Protein AF-A0A1I0HQU4-F1 (afdb_monomer_lite)

Sequence (186 aa):
MFLGNYKLIEGKMNERISFKELLIYLRNCKEKSAYLKFIDDITPLDFDPPLVMDYINSISNGNIPQGLVDEVETIYDENNYSFERVQLVDLIGCSNVEFDYPYIDECYQILNNVIKTKDIDDDTIKSIDDNLCYINDDEIVEIMEKIKESYKLYKKENSSLDELLNLIKNYYDEYHKIISDIFDEI

Structure (mmCIF, N/CA/C/O backbone):
data_AF-A0A1I0HQU4-F1
#
_entry.id   AF-A0A1I0HQU4-F1
#
loop_
_atom_site.group_PDB
_atom_site.id
_atom_site.type_symbol
_atom_site.label_atom_id
_atom_site.label_alt_id
_atom_site.label_comp_id
_atom_site.label_asym_id
_atom_site.label_entity_id
_atom_site.label_seq_id
_atom_site.pdbx_PDB_ins_code
_atom_site.Cartn_x
_atom_site.Cartn_y
_atom_site.Cartn_z
_atom_site.occupancy
_atom_site.B_iso_or_equiv
_atom_site.auth_seq_id
_atom_site.auth_comp_id
_atom_site.auth_asym_id
_atom_site.auth_atom_id
_atom_site.pdbx_PDB_model_num
ATOM 1 N N . MET A 1 1 ? 37.443 29.388 -18.976 1.00 47.84 1 MET A N 1
ATOM 2 C CA . MET A 1 1 ? 36.517 28.403 -19.585 1.00 47.84 1 MET A CA 1
ATOM 3 C C . MET A 1 1 ? 36.540 27.015 -18.915 1.00 47.84 1 MET A C 1
ATOM 5 O O . MET A 1 1 ? 35.671 26.220 -19.221 1.00 47.84 1 MET A O 1
ATOM 9 N N . PHE A 1 2 ? 37.450 26.712 -17.972 1.00 46.75 2 PHE A N 1
ATOM 10 C CA . PHE A 1 2 ? 37.557 25.373 -17.355 1.00 46.75 2 PHE A CA 1
ATOM 11 C C . PHE A 1 2 ? 36.600 25.107 -16.171 1.00 46.75 2 PHE A C 1
ATOM 13 O O . PHE A 1 2 ? 36.076 24.007 -16.057 1.00 46.75 2 PHE A O 1
ATOM 20 N N . LEU A 1 3 ? 36.302 26.103 -15.327 1.00 43.56 3 LEU A N 1
ATOM 21 C CA . LEU A 1 3 ? 35.457 25.927 -14.126 1.00 43.56 3 LEU A CA 1
ATOM 22 C C . LEU A 1 3 ? 33.985 25.581 -14.429 1.00 43.56 3 LEU A C 1
ATOM 24 O O . LEU A 1 3 ? 33.345 24.894 -13.639 1.00 43.56 3 LEU A O 1
ATOM 28 N N . GLY A 1 4 ? 33.457 26.024 -15.576 1.00 47.38 4 GLY A N 1
ATOM 29 C CA . GLY A 1 4 ? 32.092 25.693 -16.005 1.00 47.38 4 GLY A CA 1
ATOM 30 C C . GLY A 1 4 ? 31.927 24.211 -16.348 1.00 47.38 4 GLY A C 1
ATOM 31 O O . GLY A 1 4 ? 30.934 23.604 -15.967 1.00 47.38 4 GLY A O 1
ATOM 32 N N . ASN A 1 5 ? 32.938 23.603 -16.978 1.00 50.19 5 ASN A N 1
ATOM 33 C CA . ASN A 1 5 ? 32.914 22.179 -17.317 1.00 50.19 5 ASN A CA 1
ATOM 34 C C . ASN A 1 5 ? 33.023 21.291 -16.071 1.00 50.19 5 ASN A C 1
ATOM 36 O O . ASN A 1 5 ? 32.361 20.264 -16.021 1.00 50.19 5 ASN A O 1
ATOM 40 N N . TYR A 1 6 ? 33.783 21.697 -15.046 1.00 56.16 6 TYR A N 1
ATOM 41 C CA . TYR A 1 6 ? 33.863 20.950 -13.783 1.00 56.16 6 TYR A CA 1
ATOM 42 C C . TYR A 1 6 ? 32.520 20.895 -13.050 1.00 56.16 6 TYR A C 1
ATOM 44 O O . TYR A 1 6 ? 32.091 19.806 -12.695 1.00 56.16 6 TYR A O 1
ATOM 52 N N . LYS A 1 7 ? 31.814 22.026 -12.906 1.00 60.22 7 LYS A N 1
ATOM 53 C CA . LYS A 1 7 ? 30.477 22.046 -12.284 1.00 60.22 7 LYS A CA 1
ATOM 54 C C . LYS A 1 7 ? 29.433 21.247 -13.069 1.00 60.22 7 LYS A C 1
ATOM 56 O O . LYS A 1 7 ? 28.560 20.638 -12.468 1.00 60.22 7 LYS A O 1
ATOM 61 N N . LEU A 1 8 ? 29.518 21.238 -14.401 1.00 60.97 8 LEU A N 1
ATOM 62 C CA . LEU A 1 8 ? 28.628 20.438 -15.252 1.00 60.97 8 LEU A CA 1
ATOM 63 C C . LEU A 1 8 ? 28.919 18.935 -15.139 1.00 60.97 8 LEU A C 1
ATOM 65 O O . LEU A 1 8 ? 27.989 18.134 -15.099 1.00 60.97 8 LEU A O 1
ATOM 69 N N . ILE A 1 9 ? 30.197 18.549 -15.077 1.00 62.94 9 ILE A N 1
ATOM 70 C CA . ILE A 1 9 ? 30.617 17.157 -14.861 1.00 62.94 9 ILE A CA 1
ATOM 71 C C . ILE A 1 9 ? 30.212 16.692 -13.456 1.00 62.94 9 ILE A C 1
ATOM 73 O O . ILE A 1 9 ? 29.684 15.596 -13.313 1.00 62.94 9 ILE A O 1
ATOM 77 N N . GLU A 1 10 ? 30.404 17.536 -12.443 1.00 67.44 10 GLU A N 1
ATOM 78 C CA . GLU A 1 10 ? 29.990 17.291 -11.059 1.00 67.44 10 GLU A CA 1
ATOM 79 C C . GLU A 1 10 ? 28.463 17.164 -10.939 1.00 67.44 10 GLU A C 1
ATOM 81 O O . GLU A 1 10 ? 27.979 16.203 -10.352 1.00 67.44 10 GLU A O 1
ATOM 86 N N . GLY A 1 11 ? 27.696 18.051 -11.584 1.00 67.56 11 GLY A N 1
ATOM 87 C CA . GLY A 1 11 ? 26.231 17.980 -11.623 1.00 67.56 11 GLY A CA 1
ATOM 88 C C . GLY A 1 11 ? 25.710 16.686 -12.254 1.00 67.56 11 GLY A C 1
ATOM 89 O O . GLY A 1 11 ? 24.914 15.981 -11.642 1.00 67.56 11 GLY A O 1
ATOM 90 N N . LYS A 1 12 ? 26.237 16.303 -13.425 1.00 70.06 12 LYS A N 1
ATOM 91 C CA . LYS A 1 12 ? 25.876 15.031 -14.081 1.00 70.06 12 LYS A CA 1
ATOM 92 C C . LYS A 1 12 ? 26.309 13.801 -13.285 1.00 70.06 12 LYS A C 1
ATOM 94 O O . LYS A 1 12 ? 25.666 12.756 -13.353 1.00 70.06 12 LYS A O 1
ATOM 99 N N . MET A 1 13 ? 27.420 13.892 -12.555 1.00 73.81 13 MET A N 1
ATOM 100 C CA . MET A 1 13 ? 27.855 12.823 -11.659 1.00 73.81 13 MET A CA 1
ATOM 101 C C . MET A 1 13 ? 26.890 12.677 -10.477 1.00 73.81 13 MET A C 1
ATOM 103 O O . MET A 1 13 ? 26.540 11.550 -10.134 1.00 73.81 13 MET A O 1
ATOM 107 N N . ASN A 1 14 ? 26.406 13.791 -9.924 1.00 82.38 14 ASN A N 1
ATOM 108 C CA . ASN A 1 14 ? 25.428 13.792 -8.840 1.00 82.38 14 ASN A CA 1
ATOM 109 C C . ASN A 1 14 ? 24.089 13.194 -9.286 1.00 82.38 14 ASN A C 1
ATOM 111 O O . ASN A 1 14 ? 23.602 12.300 -8.611 1.00 82.38 14 ASN A O 1
ATOM 115 N N . GLU A 1 15 ? 23.552 13.578 -10.449 1.00 85.50 15 GLU A N 1
ATOM 116 C CA . GLU A 1 15 ? 22.300 13.011 -10.989 1.00 85.50 15 GLU A CA 1
ATOM 117 C C . GLU A 1 15 ? 22.369 11.479 -11.137 1.00 85.50 15 GLU A C 1
ATOM 119 O O . GLU A 1 15 ? 21.492 10.751 -10.663 1.00 85.50 15 GLU A O 1
ATOM 124 N N . ARG A 1 16 ? 23.463 10.969 -11.723 1.00 89.62 16 ARG A N 1
ATOM 125 C CA . ARG A 1 16 ? 23.706 9.525 -11.892 1.00 89.62 16 ARG A CA 1
ATOM 126 C C . ARG A 1 16 ? 23.770 8.775 -10.569 1.00 89.62 16 ARG A C 1
ATOM 128 O O . ARG A 1 16 ? 23.307 7.638 -10.493 1.00 89.62 16 ARG A O 1
ATOM 135 N N . ILE A 1 17 ? 24.425 9.365 -9.571 1.00 90.50 17 ILE A N 1
ATOM 136 C CA . ILE A 1 17 ? 24.561 8.772 -8.239 1.00 90.50 17 ILE A CA 1
ATOM 137 C C . ILE A 1 17 ? 23.207 8.807 -7.527 1.00 90.50 17 ILE A C 1
ATOM 139 O O . ILE A 1 17 ? 22.780 7.771 -7.031 1.00 90.50 17 ILE A O 1
ATOM 143 N N . SER A 1 18 ? 22.489 9.932 -7.562 1.00 92.06 18 SER A N 1
ATOM 144 C CA . SER A 1 18 ? 21.167 10.085 -6.944 1.00 92.06 18 SER A CA 1
ATOM 145 C C . SER A 1 18 ? 20.161 9.052 -7.448 1.00 92.06 18 SER A C 1
ATOM 147 O O . SER A 1 18 ? 19.484 8.428 -6.637 1.00 92.06 18 SER A O 1
ATOM 149 N N . PHE A 1 19 ? 20.100 8.803 -8.761 1.00 94.06 19 PHE A N 1
ATOM 150 C CA . PHE A 1 19 ? 19.232 7.755 -9.308 1.00 94.06 19 PHE A CA 1
ATOM 151 C C . PHE A 1 19 ? 19.588 6.362 -8.763 1.00 94.06 19 PHE A C 1
ATOM 153 O O . PHE A 1 19 ? 18.707 5.588 -8.398 1.00 94.06 19 PHE A O 1
ATOM 160 N N . LYS A 1 20 ? 20.882 6.037 -8.661 1.00 94.50 20 LYS A N 1
ATOM 161 C CA . LYS A 1 20 ? 21.335 4.735 -8.147 1.00 94.50 20 LYS A CA 1
ATOM 162 C C . LYS A 1 20 ? 21.074 4.574 -6.650 1.00 94.50 20 LYS A C 1
ATOM 164 O O . LYS A 1 20 ? 20.693 3.487 -6.232 1.00 94.50 20 LYS A O 1
ATOM 169 N N . GLU A 1 21 ? 21.230 5.635 -5.863 1.00 96.12 21 GLU A N 1
ATOM 170 C CA . GLU A 1 21 ? 20.845 5.644 -4.446 1.00 96.12 21 GLU A CA 1
ATOM 171 C C . GLU A 1 21 ? 19.332 5.450 -4.279 1.00 96.12 21 GLU A C 1
ATOM 173 O O . GLU A 1 21 ? 18.907 4.677 -3.424 1.00 96.12 21 GLU A O 1
ATOM 178 N N . LEU A 1 22 ? 18.511 6.053 -5.148 1.00 94.00 22 LEU A N 1
ATOM 179 C CA . LEU A 1 22 ? 17.066 5.815 -5.149 1.00 94.00 22 LEU A CA 1
ATOM 180 C C . LEU A 1 22 ? 16.727 4.346 -5.453 1.00 94.00 22 LEU A C 1
ATOM 182 O O . LEU A 1 22 ? 15.884 3.769 -4.773 1.00 94.00 22 LEU A O 1
ATOM 186 N N . LEU A 1 23 ? 17.411 3.704 -6.408 1.00 94.50 23 LEU A N 1
ATOM 187 C CA . LEU A 1 23 ? 17.244 2.263 -6.658 1.00 94.50 23 LEU A CA 1
ATOM 188 C C . LEU A 1 23 ? 17.616 1.417 -5.430 1.00 94.50 23 LEU A C 1
ATOM 190 O O . LEU A 1 23 ? 16.931 0.442 -5.118 1.00 94.50 23 LEU A O 1
ATOM 194 N N . ILE A 1 24 ? 18.690 1.783 -4.720 1.00 95.12 24 ILE A N 1
ATOM 195 C CA . ILE A 1 24 ? 19.098 1.116 -3.476 1.00 95.12 24 ILE A CA 1
ATOM 196 C C . ILE A 1 24 ? 18.025 1.292 -2.402 1.00 95.12 24 ILE A C 1
ATOM 198 O O . ILE A 1 24 ? 17.700 0.308 -1.736 1.00 95.12 24 ILE A O 1
ATOM 202 N N . TYR A 1 25 ? 17.472 2.498 -2.251 1.00 94.69 25 TYR A N 1
ATOM 203 C CA . TYR A 1 25 ? 16.369 2.771 -1.333 1.00 94.69 25 TYR A CA 1
ATOM 204 C C . TYR A 1 25 ? 15.157 1.903 -1.674 1.00 94.69 25 TYR A C 1
ATOM 206 O O . TYR A 1 25 ? 14.744 1.107 -0.840 1.00 94.69 25 TYR A O 1
ATOM 214 N N . LEU A 1 26 ? 14.661 1.948 -2.913 1.00 93.38 26 LEU A N 1
ATOM 215 C CA . LEU A 1 26 ? 13.498 1.160 -3.338 1.00 93.38 26 LEU A CA 1
ATOM 216 C C . LEU A 1 26 ? 13.698 -0.347 -3.120 1.00 93.38 26 LEU A C 1
ATOM 218 O O . LEU A 1 26 ? 12.759 -1.046 -2.765 1.00 93.38 26 LEU A O 1
ATOM 222 N N . ARG A 1 27 ? 14.922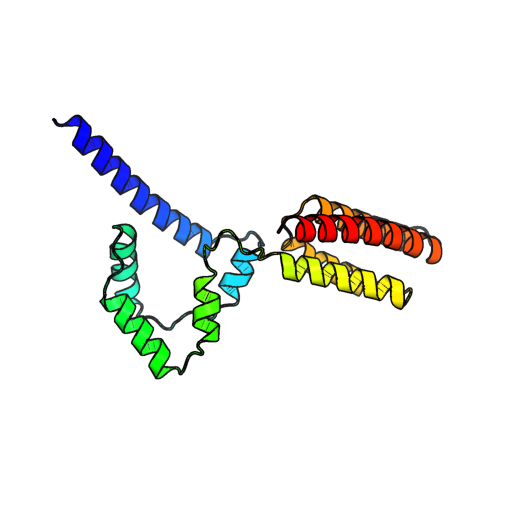 -0.863 -3.298 1.00 93.12 27 ARG A N 1
ATOM 223 C CA . ARG A 1 27 ? 15.195 -2.299 -3.148 1.00 93.12 27 ARG A CA 1
ATOM 224 C C . ARG A 1 27 ? 15.429 -2.751 -1.707 1.00 93.12 27 ARG A C 1
ATOM 226 O O . ARG A 1 27 ? 15.189 -3.917 -1.402 1.00 93.12 27 ARG A O 1
ATOM 233 N N . ASN A 1 28 ? 15.986 -1.888 -0.860 1.00 93.88 28 ASN A N 1
ATOM 234 C CA . ASN A 1 28 ? 16.501 -2.286 0.455 1.00 93.88 28 ASN A CA 1
ATOM 235 C C . ASN A 1 28 ? 15.833 -1.566 1.629 1.00 93.88 28 ASN A C 1
ATOM 237 O O . ASN A 1 28 ? 16.156 -1.882 2.780 1.00 93.88 28 ASN A O 1
ATOM 241 N N . CYS A 1 29 ? 14.946 -0.605 1.369 1.00 91.94 29 CYS A N 1
ATOM 242 C CA . CYS A 1 29 ? 14.168 0.038 2.413 1.00 91.94 29 CYS A CA 1
ATOM 243 C C . CYS A 1 29 ? 13.340 -1.015 3.159 1.00 91.94 29 CYS A C 1
ATOM 245 O O . CYS A 1 29 ? 12.773 -1.929 2.566 1.00 91.94 29 CYS A O 1
ATOM 247 N N . LYS A 1 30 ? 13.325 -0.907 4.489 1.00 89.94 30 LYS A N 1
ATOM 248 C CA . LYS A 1 30 ? 12.535 -1.773 5.379 1.00 89.94 30 LYS A CA 1
ATOM 249 C C . LYS A 1 30 ? 11.394 -1.018 6.048 1.00 89.94 30 LYS A C 1
ATOM 251 O O . LYS A 1 30 ? 10.689 -1.591 6.876 1.00 89.94 30 LYS A O 1
ATOM 256 N N . GLU A 1 31 ? 11.283 0.273 5.763 1.00 88.62 31 GLU A N 1
ATOM 257 C CA . GLU A 1 31 ? 10.203 1.100 6.272 1.00 88.62 31 GLU A CA 1
ATOM 258 C C . GLU A 1 31 ? 8.907 0.655 5.610 1.00 88.62 31 GLU A C 1
ATOM 260 O O . GLU A 1 31 ? 8.874 0.315 4.426 1.00 88.62 31 GLU A O 1
ATOM 265 N N . LYS A 1 32 ? 7.838 0.634 6.398 1.00 90.25 32 LYS A N 1
ATOM 266 C CA . LYS A 1 32 ? 6.504 0.449 5.854 1.00 90.25 32 LYS A CA 1
ATOM 267 C C . LYS A 1 32 ? 6.023 1.803 5.358 1.00 90.25 32 LYS A C 1
ATOM 269 O O . LYS A 1 32 ? 6.071 2.779 6.097 1.00 90.25 32 LYS A O 1
ATOM 274 N N . SER A 1 33 ? 5.582 1.848 4.113 1.00 93.06 33 SER A N 1
ATOM 275 C CA . SER A 1 33 ? 4.855 2.983 3.562 1.00 93.06 33 SER A CA 1
ATOM 276 C C . SER A 1 33 ? 3.843 2.464 2.558 1.00 93.06 33 SER A C 1
ATOM 278 O O . SER A 1 33 ? 4.068 1.428 1.919 1.00 93.06 33 SER A O 1
ATOM 280 N N . ALA A 1 34 ? 2.719 3.162 2.424 1.00 95.81 34 ALA A N 1
ATOM 281 C CA . ALA A 1 34 ? 1.709 2.788 1.446 1.00 95.81 34 ALA A CA 1
ATOM 282 C C . ALA A 1 34 ? 2.271 2.763 0.016 1.00 95.81 34 ALA A C 1
ATOM 284 O O . ALA A 1 34 ? 1.956 1.860 -0.752 1.00 95.81 34 ALA A O 1
ATOM 285 N N . TYR A 1 35 ? 3.167 3.699 -0.313 1.00 94.44 35 TYR A N 1
ATOM 286 C CA . TYR A 1 35 ? 3.818 3.768 -1.620 1.00 94.44 35 TYR A CA 1
ATOM 287 C C . TYR A 1 35 ? 4.725 2.562 -1.908 1.00 94.44 35 TYR A C 1
ATOM 289 O O . TYR A 1 35 ? 4.655 1.982 -2.989 1.00 94.44 35 TYR A O 1
ATOM 297 N N . LEU A 1 36 ? 5.567 2.155 -0.949 1.00 94.69 36 LEU A N 1
ATOM 298 C CA . LEU A 1 36 ? 6.429 0.984 -1.141 1.00 94.69 36 LEU A CA 1
ATOM 299 C C . LEU A 1 36 ? 5.599 -0.296 -1.236 1.00 94.69 36 LEU A C 1
ATOM 301 O O . LEU A 1 36 ? 5.859 -1.114 -2.111 1.00 94.69 36 LEU A O 1
ATOM 305 N N . LYS A 1 37 ? 4.544 -0.421 -0.420 1.00 95.06 37 LYS A N 1
ATOM 306 C CA . LYS A 1 37 ? 3.603 -1.540 -0.524 1.00 95.06 37 LYS A CA 1
ATOM 307 C C . LYS A 1 37 ? 2.906 -1.587 -1.887 1.00 95.06 37 LYS A C 1
ATOM 309 O O . LYS A 1 37 ? 2.832 -2.653 -2.484 1.00 95.06 37 LYS A O 1
ATOM 314 N N . PHE A 1 38 ? 2.465 -0.441 -2.403 1.00 95.75 38 PHE A N 1
ATOM 315 C CA . PHE A 1 38 ? 1.889 -0.343 -3.743 1.00 95.75 38 PHE A CA 1
ATOM 316 C C . PHE A 1 38 ? 2.849 -0.858 -4.827 1.00 95.75 38 PHE A C 1
ATOM 318 O O . PHE A 1 38 ? 2.432 -1.618 -5.697 1.00 95.75 38 PHE A O 1
ATOM 325 N N . ILE A 1 39 ? 4.133 -0.490 -4.763 1.00 94.94 39 ILE A N 1
ATOM 326 C CA . ILE A 1 39 ? 5.147 -0.997 -5.700 1.00 94.94 39 ILE A CA 1
ATOM 327 C C . ILE A 1 39 ? 5.356 -2.506 -5.525 1.00 94.94 39 ILE A C 1
ATOM 329 O O . ILE A 1 39 ? 5.410 -3.225 -6.521 1.00 94.94 39 ILE A O 1
ATOM 333 N N . ASP A 1 40 ? 5.472 -2.983 -4.284 1.00 93.69 40 ASP A N 1
ATOM 334 C CA . ASP A 1 40 ? 5.715 -4.396 -3.967 1.00 93.69 40 ASP A CA 1
ATOM 335 C C . ASP A 1 40 ? 4.579 -5.315 -4.451 1.00 93.69 40 ASP A C 1
ATOM 337 O O . ASP A 1 40 ? 4.830 -6.457 -4.847 1.00 93.69 40 ASP A O 1
ATOM 341 N N . ASP A 1 41 ? 3.341 -4.813 -4.463 1.00 94.12 41 ASP A N 1
ATOM 342 C CA . ASP A 1 41 ? 2.162 -5.542 -4.937 1.00 94.12 41 ASP A CA 1
ATOM 343 C C . ASP A 1 41 ? 2.126 -5.670 -6.480 1.00 94.12 41 ASP A C 1
ATOM 345 O O . ASP A 1 41 ? 1.430 -6.534 -7.029 1.00 94.12 41 ASP A O 1
ATOM 349 N N . ILE A 1 42 ? 2.916 -4.873 -7.214 1.00 94.75 42 ILE A N 1
ATOM 350 C CA . ILE A 1 42 ? 3.054 -4.987 -8.671 1.00 94.75 42 ILE A CA 1
ATOM 351 C C . ILE A 1 42 ? 4.057 -6.098 -9.001 1.00 94.75 42 ILE A C 1
ATOM 353 O O . ILE A 1 42 ? 5.266 -5.967 -8.823 1.00 94.75 42 ILE A O 1
ATOM 357 N N . THR A 1 43 ? 3.570 -7.192 -9.594 1.00 93.38 43 THR A N 1
ATOM 358 C CA . THR A 1 43 ? 4.446 -8.278 -10.075 1.00 93.38 43 THR A CA 1
ATOM 359 C C . THR A 1 43 ? 5.477 -7.731 -11.076 1.00 93.38 43 THR A C 1
ATOM 361 O O . THR A 1 43 ? 5.065 -7.046 -12.014 1.00 93.38 43 THR A O 1
ATOM 364 N N . PRO A 1 44 ? 6.786 -8.003 -10.938 1.00 94.25 44 PRO A N 1
ATOM 365 C CA . PRO A 1 44 ? 7.802 -7.500 -11.863 1.00 94.25 44 PRO A CA 1
ATOM 366 C C . PRO A 1 44 ? 7.685 -8.142 -13.253 1.00 94.25 44 PRO A C 1
ATOM 368 O O . PRO A 1 44 ? 7.164 -9.246 -13.392 1.00 94.25 44 PRO A O 1
ATOM 371 N N . LEU A 1 45 ? 8.185 -7.447 -14.279 1.00 96.00 45 LEU A N 1
ATOM 372 C CA . LEU A 1 45 ? 8.378 -8.039 -15.607 1.00 96.00 45 LEU A CA 1
ATOM 373 C C . LEU A 1 45 ? 9.598 -8.970 -15.595 1.00 96.00 45 LEU A C 1
ATOM 375 O O . LEU A 1 45 ? 10.570 -8.706 -14.882 1.00 96.00 45 LEU A O 1
ATOM 379 N N . ASP A 1 46 ? 9.555 -10.022 -16.408 1.00 94.31 46 ASP A N 1
ATOM 380 C CA . ASP A 1 46 ? 10.643 -10.996 -16.550 1.00 94.31 46 ASP A CA 1
ATOM 381 C C . ASP A 1 46 ? 11.706 -10.495 -17.543 1.00 94.31 46 ASP A C 1
ATOM 383 O O . ASP A 1 46 ? 11.814 -10.977 -18.666 1.00 94.31 46 ASP A O 1
ATOM 387 N N . PHE A 1 47 ? 12.441 -9.453 -17.146 1.00 95.00 47 PHE A N 1
ATOM 388 C CA . PHE A 1 47 ? 13.532 -8.886 -17.946 1.00 95.00 47 PHE A CA 1
ATOM 389 C C . PHE A 1 47 ? 14.715 -9.849 -18.071 1.00 95.00 47 PHE A C 1
ATOM 391 O O . PHE A 1 47 ? 15.073 -10.512 -17.094 1.00 95.00 47 PHE A O 1
ATOM 398 N N . ASP A 1 48 ? 15.416 -9.815 -19.209 1.00 91.25 48 ASP A N 1
ATOM 399 C CA . ASP A 1 48 ? 16.682 -10.539 -19.367 1.00 91.25 48 ASP A CA 1
ATOM 400 C C . ASP A 1 48 ? 17.766 -9.953 -18.429 1.00 91.25 48 ASP A C 1
ATOM 402 O O . ASP A 1 48 ? 18.226 -8.821 -18.636 1.00 91.25 48 ASP A O 1
ATOM 406 N N . PRO A 1 49 ? 18.225 -10.676 -17.381 1.00 89.44 49 PRO A N 1
ATOM 407 C CA . PRO A 1 49 ? 19.107 -10.102 -16.359 1.00 89.44 49 PRO A CA 1
ATOM 408 C C . PRO A 1 49 ? 20.431 -9.502 -16.885 1.00 89.44 49 PRO A C 1
ATOM 410 O O . PRO A 1 49 ? 20.854 -8.466 -16.363 1.00 89.44 49 PRO A O 1
ATOM 413 N N . PRO A 1 50 ? 21.102 -10.088 -17.901 1.00 89.06 50 PRO A N 1
ATOM 414 C CA . PRO A 1 50 ? 22.200 -9.458 -18.629 1.00 89.06 50 PRO A CA 1
ATOM 415 C C . PRO A 1 50 ? 21.923 -8.038 -19.145 1.00 89.06 50 PRO A C 1
ATOM 417 O O . PRO A 1 50 ? 22.829 -7.208 -19.083 1.00 89.06 50 PRO A O 1
ATOM 420 N N . LEU A 1 51 ? 20.708 -7.739 -19.622 1.00 93.06 51 LEU A N 1
ATOM 421 C CA . LEU A 1 51 ? 20.364 -6.450 -20.241 1.00 93.06 51 LEU A CA 1
ATOM 422 C C . LEU A 1 51 ? 20.008 -5.366 -19.216 1.00 93.06 51 LEU A C 1
ATOM 424 O O . LEU A 1 51 ? 20.239 -4.179 -19.456 1.00 93.06 51 LEU A O 1
ATOM 428 N N . VAL A 1 52 ? 19.529 -5.759 -18.031 1.00 94.31 52 VAL A N 1
ATOM 429 C CA . VAL A 1 52 ? 19.129 -4.832 -16.955 1.00 94.31 52 VAL A CA 1
ATOM 430 C C . VAL A 1 52 ? 20.239 -3.831 -16.606 1.00 94.31 52 VAL A C 1
ATOM 432 O O . VAL A 1 52 ? 19.970 -2.651 -16.366 1.00 94.31 52 VAL A O 1
ATOM 435 N N . MET A 1 53 ? 21.503 -4.265 -16.614 1.00 92.75 53 MET A N 1
ATOM 436 C CA . MET A 1 53 ? 22.642 -3.385 -16.317 1.00 92.75 53 MET A CA 1
ATOM 437 C C . MET A 1 53 ? 22.844 -2.297 -17.379 1.00 92.75 53 MET A C 1
ATOM 439 O O . MET A 1 53 ? 2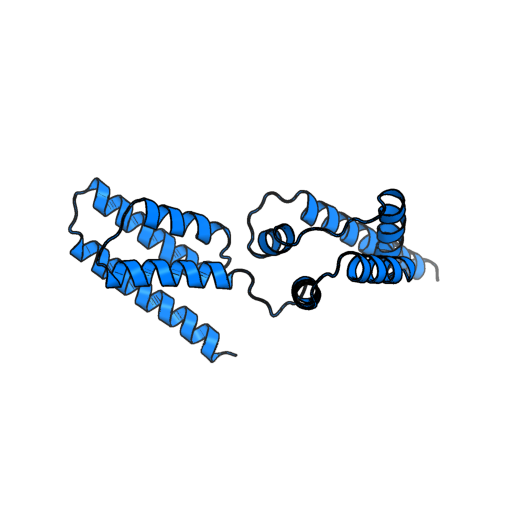3.163 -1.153 -17.034 1.00 92.75 53 MET A O 1
ATOM 443 N N . ASP A 1 54 ? 22.612 -2.617 -18.652 1.00 94.00 54 ASP A N 1
ATOM 444 C CA . ASP A 1 54 ? 22.720 -1.665 -19.760 1.00 94.00 54 ASP A CA 1
ATOM 445 C C . ASP A 1 54 ? 21.574 -0.646 -19.739 1.00 94.00 54 ASP A C 1
ATOM 447 O O . ASP A 1 54 ? 21.790 0.549 -19.995 1.00 94.00 54 ASP A O 1
ATOM 451 N N . TYR A 1 55 ? 20.376 -1.079 -19.339 1.00 95.88 55 TYR A N 1
ATOM 452 C CA . TYR A 1 55 ? 19.234 -0.191 -19.121 1.00 95.88 55 TYR A CA 1
ATOM 453 C C . TYR A 1 55 ? 19.476 0.776 -17.970 1.00 95.88 55 TYR A C 1
ATOM 455 O O . TYR A 1 55 ? 19.382 1.987 -18.167 1.00 95.88 55 TYR A O 1
ATOM 463 N N . ILE A 1 56 ? 19.887 0.280 -16.798 1.00 94.88 56 ILE A N 1
ATOM 464 C CA . ILE A 1 56 ? 20.211 1.131 -15.643 1.00 94.88 56 ILE A CA 1
ATOM 465 C C . ILE A 1 56 ? 21.313 2.132 -16.004 1.00 94.88 56 ILE A C 1
ATOM 467 O O . ILE A 1 56 ? 21.228 3.309 -15.641 1.00 94.88 56 ILE A O 1
ATOM 471 N N . ASN A 1 57 ? 22.346 1.706 -16.738 1.00 92.94 57 ASN A N 1
ATOM 472 C CA . ASN A 1 57 ? 23.394 2.617 -17.183 1.00 92.94 57 ASN A CA 1
ATOM 473 C C . ASN A 1 57 ? 22.830 3.715 -18.098 1.00 92.94 57 ASN A C 1
ATOM 475 O O . ASN A 1 57 ? 23.108 4.891 -17.860 1.00 92.94 57 ASN A O 1
ATOM 479 N N . SER A 1 58 ? 22.016 3.362 -19.093 1.00 94.31 58 SER A N 1
ATOM 480 C CA . SER A 1 58 ? 21.393 4.321 -20.015 1.00 94.31 58 SER A CA 1
ATOM 481 C C . SER A 1 58 ? 20.492 5.321 -19.284 1.00 94.31 58 SER A C 1
ATOM 483 O O . SER A 1 58 ? 20.698 6.530 -19.421 1.00 94.31 58 SER A O 1
ATOM 485 N N . ILE A 1 59 ? 19.590 4.831 -18.426 1.00 94.94 59 ILE A N 1
ATOM 486 C CA . ILE A 1 59 ? 18.654 5.654 -17.647 1.00 94.94 59 ILE A CA 1
ATOM 487 C C . ILE A 1 59 ? 19.415 6.585 -16.709 1.00 94.94 59 ILE A C 1
ATOM 489 O O . ILE A 1 59 ? 19.119 7.775 -16.657 1.00 94.94 59 ILE A O 1
ATOM 493 N N . SER A 1 60 ? 20.460 6.090 -16.033 1.00 92.00 60 SER A N 1
ATOM 494 C CA . SER A 1 60 ? 21.276 6.938 -15.156 1.00 92.00 60 SER A CA 1
ATOM 495 C C . SER A 1 60 ? 21.917 8.106 -15.913 1.00 92.00 60 SER A C 1
ATOM 497 O O . SER A 1 60 ? 22.117 9.168 -15.339 1.00 92.00 60 SER A O 1
ATOM 499 N N . ASN A 1 61 ? 22.205 7.943 -17.209 1.00 90.25 61 ASN A N 1
ATOM 500 C CA . ASN A 1 61 ? 22.726 9.007 -18.069 1.00 90.25 61 ASN A CA 1
ATOM 501 C C . ASN A 1 61 ? 21.623 9.896 -18.684 1.00 90.25 61 ASN A C 1
ATOM 503 O O . ASN A 1 61 ? 21.922 10.692 -19.575 1.00 90.25 61 ASN A O 1
ATOM 507 N N . GLY A 1 62 ? 20.374 9.771 -18.224 1.00 89.62 62 GLY A N 1
ATOM 508 C CA . GLY A 1 62 ? 19.229 10.561 -18.679 1.00 89.62 62 GLY A CA 1
ATOM 509 C C . GLY A 1 62 ? 18.625 10.088 -20.002 1.00 89.62 62 GLY A C 1
ATOM 510 O O . GLY A 1 62 ? 17.987 10.882 -20.688 1.00 89.62 62 GLY A O 1
ATOM 511 N N . ASN A 1 63 ? 18.851 8.830 -20.392 1.00 94.00 63 ASN A N 1
ATOM 512 C CA . ASN A 1 63 ? 18.363 8.278 -21.653 1.00 94.00 63 ASN A CA 1
ATOM 513 C C . ASN A 1 63 ? 17.557 6.996 -21.425 1.00 94.00 63 ASN A C 1
ATOM 515 O O . ASN A 1 63 ? 18.105 6.007 -20.942 1.00 94.00 63 ASN A O 1
ATOM 519 N N . ILE A 1 64 ? 16.292 6.986 -21.843 1.00 95.62 64 ILE A N 1
ATOM 520 C CA . ILE A 1 64 ? 15.497 5.756 -21.924 1.00 95.62 64 ILE A CA 1
ATOM 521 C C . ILE A 1 64 ? 15.868 5.052 -23.241 1.00 95.62 64 ILE A C 1
ATOM 523 O O . ILE A 1 64 ? 15.617 5.612 -24.310 1.00 95.62 64 ILE A O 1
ATOM 527 N N . PRO A 1 65 ? 16.530 3.881 -23.213 1.00 95.81 65 PRO A N 1
ATOM 528 C CA . PRO A 1 65 ? 16.962 3.218 -24.439 1.00 95.81 65 PRO A CA 1
ATOM 529 C C . PRO A 1 65 ? 15.768 2.583 -25.166 1.00 95.81 65 PRO A C 1
ATOM 531 O O . PRO A 1 65 ? 14.941 1.941 -24.529 1.00 95.81 65 PRO A O 1
ATOM 534 N N . GLN A 1 66 ? 15.716 2.685 -26.501 1.00 96.25 66 GLN A N 1
ATOM 535 C CA . GLN A 1 66 ? 14.633 2.082 -27.298 1.00 96.25 66 GLN A CA 1
ATOM 536 C C . GLN A 1 66 ? 14.515 0.568 -27.070 1.00 96.25 66 GLN A C 1
ATOM 538 O O . GLN A 1 66 ? 13.410 0.065 -26.970 1.00 96.25 66 GLN A O 1
ATOM 543 N N . GLY A 1 67 ? 15.637 -0.137 -26.881 1.00 95.81 67 GLY A N 1
ATOM 544 C CA . GLY A 1 67 ? 15.609 -1.573 -26.583 1.00 95.81 67 GLY A CA 1
ATOM 545 C C . GLY A 1 67 ? 14.844 -1.932 -25.302 1.00 95.81 67 GLY A C 1
ATOM 546 O O . GLY A 1 67 ? 14.196 -2.968 -25.271 1.00 95.81 67 GLY A O 1
ATOM 547 N N . LEU A 1 68 ? 14.843 -1.059 -24.283 1.00 97.25 68 LEU A N 1
ATOM 548 C CA . LEU A 1 68 ? 14.006 -1.253 -23.093 1.00 97.25 68 LEU A CA 1
ATOM 549 C C . LEU A 1 68 ? 12.519 -1.099 -23.431 1.00 97.25 68 LEU A C 1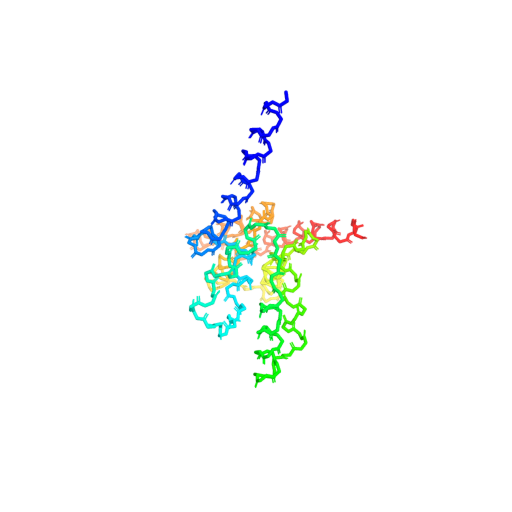
ATOM 551 O O . LEU A 1 68 ? 11.702 -1.852 -22.918 1.00 97.25 68 LEU A O 1
ATOM 555 N N . VAL A 1 69 ? 12.168 -0.127 -24.279 1.00 96.75 69 VAL A N 1
ATOM 556 C CA . VAL A 1 69 ? 10.782 0.074 -24.729 1.00 96.75 69 VAL A CA 1
ATOM 557 C C . VAL A 1 69 ? 10.311 -1.149 -25.513 1.00 96.75 69 VAL A C 1
ATOM 559 O O . VAL A 1 69 ? 9.282 -1.718 -25.169 1.00 96.75 69 VAL A O 1
ATOM 562 N N . ASP A 1 70 ? 11.108 -1.599 -26.484 1.00 96.81 70 ASP A N 1
ATOM 563 C CA . ASP A 1 70 ? 10.796 -2.756 -27.327 1.00 96.81 70 ASP A CA 1
ATOM 564 C C . ASP A 1 70 ? 10.655 -4.049 -26.494 1.00 96.81 70 ASP A C 1
ATOM 566 O O . ASP A 1 70 ? 9.754 -4.854 -26.735 1.00 96.81 70 ASP A O 1
ATOM 570 N N . GLU A 1 71 ? 11.521 -4.258 -25.491 1.00 96.50 71 GLU A N 1
ATOM 571 C CA . GLU A 1 71 ? 11.429 -5.413 -24.586 1.00 96.50 71 GLU A CA 1
ATOM 572 C C . GLU A 1 71 ? 10.178 -5.340 -23.705 1.00 96.50 71 GLU A C 1
ATOM 574 O O . GLU A 1 71 ? 9.477 -6.339 -23.567 1.00 96.50 71 GLU A O 1
ATOM 579 N N . VAL A 1 72 ? 9.849 -4.167 -23.150 1.00 96.50 72 VAL A N 1
ATOM 580 C CA . VAL A 1 72 ? 8.609 -3.986 -22.382 1.00 96.50 72 VAL A CA 1
ATOM 581 C C . VAL A 1 72 ? 7.388 -4.269 -23.258 1.00 96.50 72 VAL A C 1
ATOM 583 O O . VAL A 1 72 ? 6.538 -5.049 -22.842 1.00 96.50 72 VAL A O 1
ATOM 586 N N . GLU A 1 73 ? 7.307 -3.704 -24.465 1.00 95.50 73 GLU A N 1
ATOM 587 C CA . GLU A 1 73 ? 6.211 -3.973 -25.409 1.00 95.50 73 GLU A CA 1
ATOM 588 C C . GLU A 1 73 ? 6.089 -5.474 -25.710 1.00 95.50 73 GLU A C 1
ATOM 590 O O . GLU A 1 73 ? 5.006 -6.046 -25.582 1.00 95.50 73 GLU A O 1
ATOM 595 N N . THR A 1 74 ? 7.215 -6.137 -25.990 1.00 95.81 74 THR A N 1
ATOM 596 C CA . THR A 1 74 ? 7.259 -7.584 -26.250 1.00 95.81 74 THR A CA 1
ATOM 597 C C . THR A 1 74 ? 6.749 -8.390 -25.053 1.00 95.81 74 THR A C 1
ATOM 599 O O . THR A 1 74 ? 5.884 -9.249 -25.214 1.00 95.81 74 THR A O 1
ATOM 602 N N . ILE A 1 75 ? 7.223 -8.097 -23.835 1.00 96.31 75 ILE A N 1
ATOM 603 C CA . ILE A 1 75 ? 6.786 -8.794 -22.616 1.00 96.31 75 ILE A CA 1
ATOM 604 C C . ILE A 1 75 ? 5.282 -8.584 -22.380 1.00 96.31 75 ILE A C 1
ATOM 606 O O . ILE A 1 75 ? 4.595 -9.523 -21.964 1.00 96.31 75 ILE A O 1
ATOM 610 N N . TYR A 1 76 ? 4.761 -7.377 -22.632 1.00 95.81 76 TYR A N 1
ATOM 611 C CA . TYR A 1 76 ? 3.332 -7.072 -22.504 1.00 95.81 76 TYR A CA 1
ATOM 612 C C . TYR A 1 76 ? 2.476 -7.881 -23.475 1.00 95.81 76 TYR A C 1
ATOM 614 O O . TYR A 1 76 ? 1.496 -8.496 -23.040 1.00 95.81 76 TYR A O 1
ATOM 622 N N . ASP A 1 77 ? 2.882 -7.939 -24.740 1.00 94.06 77 ASP A N 1
ATOM 623 C CA . ASP A 1 77 ? 2.181 -8.685 -25.781 1.00 94.06 77 ASP A CA 1
ATOM 624 C C . ASP A 1 77 ? 2.227 -10.201 -25.531 1.00 94.06 77 ASP A C 1
ATOM 626 O O . ASP A 1 77 ? 1.198 -10.877 -25.590 1.00 94.06 77 ASP A O 1
ATOM 630 N N . GLU A 1 78 ? 3.396 -10.753 -25.192 1.00 95.69 78 GLU A N 1
ATOM 631 C CA . GLU A 1 78 ? 3.572 -12.198 -24.991 1.00 95.69 78 GLU A CA 1
ATOM 632 C C . GLU A 1 78 ? 2.823 -12.725 -23.760 1.00 95.69 78 GLU A C 1
ATOM 634 O O . GLU A 1 78 ? 2.253 -13.821 -23.793 1.00 95.69 78 GLU A O 1
ATOM 639 N N . ASN A 1 79 ? 2.782 -11.942 -22.679 1.00 93.69 79 ASN A N 1
ATOM 640 C CA . ASN A 1 79 ? 2.132 -12.337 -21.427 1.00 93.69 79 ASN A CA 1
ATOM 641 C C . ASN A 1 79 ? 0.672 -11.871 -21.326 1.00 93.69 79 ASN A C 1
ATOM 643 O O . ASN A 1 79 ? 0.009 -12.174 -20.335 1.00 93.69 79 ASN A O 1
ATOM 647 N N . ASN A 1 80 ? 0.150 -11.179 -22.347 1.00 92.38 80 ASN A N 1
ATOM 648 C CA . ASN A 1 80 ? -1.194 -10.592 -22.362 1.00 92.38 80 ASN A CA 1
ATOM 649 C C . ASN A 1 80 ? -1.473 -9.733 -21.115 1.00 92.38 80 ASN A C 1
ATOM 651 O O . ASN A 1 80 ? -2.545 -9.831 -20.505 1.00 92.38 80 ASN A O 1
ATOM 655 N N . TYR A 1 81 ? -0.500 -8.915 -20.702 1.00 93.44 81 TYR A N 1
ATOM 656 C CA . TYR A 1 81 ? -0.696 -8.005 -19.576 1.00 93.44 81 TYR A CA 1
ATOM 657 C C . TYR A 1 81 ? -1.826 -7.010 -19.883 1.00 93.44 81 TYR A C 1
ATOM 659 O O . TYR A 1 81 ? -1.952 -6.498 -20.995 1.00 93.44 81 TYR A O 1
ATOM 667 N N . SER A 1 82 ? -2.676 -6.741 -18.889 1.00 92.56 82 SER A N 1
ATOM 668 C CA . SER A 1 82 ? -3.840 -5.874 -19.064 1.00 92.56 82 SER A CA 1
ATOM 669 C C . SER A 1 82 ? -3.452 -4.398 -19.178 1.00 92.56 82 SER A C 1
ATOM 671 O O . SER A 1 82 ? -2.439 -3.950 -18.638 1.00 92.56 82 SER A O 1
ATOM 673 N N . PHE A 1 83 ? -4.321 -3.607 -19.813 1.00 91.56 83 PHE A N 1
ATOM 674 C CA . PHE A 1 83 ? -4.197 -2.147 -19.808 1.00 91.56 83 PHE A CA 1
ATOM 675 C C . PHE A 1 83 ? -4.255 -1.564 -18.385 1.00 91.56 83 PHE A C 1
ATOM 677 O O . PHE A 1 83 ? -3.580 -0.584 -18.093 1.00 91.56 83 PHE A O 1
ATOM 684 N N . GLU A 1 84 ? -4.985 -2.209 -17.471 1.00 93.81 84 GLU A N 1
ATOM 685 C CA . GLU A 1 84 ? -5.043 -1.820 -16.055 1.00 93.81 84 GLU A CA 1
ATOM 686 C C . GLU A 1 84 ? -3.653 -1.828 -15.406 1.00 93.81 84 GLU A C 1
ATOM 688 O O . GLU A 1 84 ? -3.324 -0.924 -14.644 1.00 93.81 84 GLU A O 1
ATOM 693 N N . ARG A 1 85 ? -2.789 -2.792 -15.757 1.00 94.88 85 ARG A N 1
ATOM 694 C CA . ARG A 1 85 ? -1.401 -2.803 -15.280 1.00 94.88 85 ARG A CA 1
ATOM 695 C C . ARG A 1 85 ? -0.634 -1.565 -15.738 1.00 94.88 85 ARG A C 1
ATOM 697 O O . ARG A 1 85 ? 0.111 -1.005 -14.940 1.00 94.88 85 ARG A O 1
ATOM 704 N N . VAL A 1 86 ? -0.807 -1.145 -16.994 1.00 94.44 86 VAL A N 1
ATOM 705 C CA . VAL A 1 86 ? -0.166 0.075 -17.519 1.00 94.44 86 VAL A CA 1
ATOM 706 C C . VAL A 1 86 ? -0.597 1.276 -16.688 1.00 94.44 86 VAL A C 1
ATOM 708 O O . VAL A 1 86 ? 0.252 2.041 -16.247 1.00 94.44 86 VAL A O 1
ATOM 711 N N . GLN A 1 87 ? -1.898 1.392 -16.411 1.00 94.44 87 GLN A N 1
ATOM 712 C CA . GLN A 1 87 ? -2.437 2.474 -15.589 1.00 94.44 87 GLN A CA 1
ATOM 713 C C . GLN A 1 87 ? -1.865 2.455 -14.169 1.00 94.44 87 GLN A C 1
ATOM 715 O O . GLN A 1 87 ? -1.522 3.510 -13.659 1.00 94.44 87 GLN A O 1
ATOM 720 N N . LEU A 1 88 ? -1.716 1.280 -13.547 1.00 95.06 88 LEU A N 1
ATOM 721 C CA . LEU A 1 88 ? -1.104 1.159 -12.220 1.00 95.06 88 LEU A CA 1
ATOM 722 C C . LEU A 1 88 ? 0.364 1.603 -12.224 1.00 95.06 88 LEU A C 1
ATOM 724 O O . LEU A 1 88 ? 0.770 2.387 -11.374 1.00 95.06 88 LEU A O 1
ATOM 728 N N . VAL A 1 89 ? 1.162 1.131 -13.184 1.00 96.00 89 VAL A N 1
ATOM 729 C CA . VAL A 1 89 ? 2.584 1.503 -13.276 1.00 96.00 89 VAL A CA 1
ATOM 730 C C . VAL A 1 89 ? 2.751 3.002 -13.549 1.00 96.00 89 VAL A C 1
ATOM 732 O O . VAL A 1 89 ? 3.682 3.603 -13.020 1.00 96.00 89 VAL A O 1
ATOM 735 N N . ASP A 1 90 ? 1.843 3.618 -14.310 1.00 95.44 90 ASP A N 1
ATOM 736 C CA . ASP A 1 90 ? 1.855 5.060 -14.603 1.00 95.44 90 ASP A CA 1
ATOM 737 C C . ASP A 1 90 ? 1.643 5.932 -13.351 1.00 95.44 90 ASP A C 1
ATOM 739 O O . ASP A 1 90 ? 2.123 7.059 -13.308 1.00 95.44 90 ASP A O 1
ATOM 743 N N . LEU A 1 91 ? 1.011 5.404 -12.291 1.00 96.00 91 LEU A N 1
ATOM 744 C CA . LEU A 1 91 ? 0.862 6.118 -11.013 1.00 96.00 91 LEU A CA 1
ATOM 745 C C . LEU A 1 91 ? 2.192 6.288 -10.258 1.00 96.00 91 LEU A C 1
ATOM 747 O O . LEU A 1 91 ? 2.282 7.108 -9.340 1.00 96.00 91 LEU A O 1
ATOM 751 N N . ILE A 1 92 ? 3.231 5.515 -10.596 1.00 94.69 92 ILE A N 1
ATOM 752 C CA . ILE A 1 92 ? 4.531 5.577 -9.921 1.00 94.69 92 ILE A CA 1
ATOM 753 C C . ILE A 1 92 ? 5.165 6.951 -10.169 1.00 94.69 92 ILE A C 1
ATOM 755 O O . ILE A 1 92 ? 5.576 7.286 -11.277 1.00 94.69 92 ILE A O 1
ATOM 759 N N . GLY A 1 93 ? 5.297 7.739 -9.100 1.00 91.25 93 GLY A N 1
ATOM 760 C CA . GLY A 1 93 ? 5.834 9.099 -9.161 1.00 91.25 93 GLY A CA 1
ATOM 761 C C . GLY A 1 93 ? 4.795 10.190 -9.450 1.00 91.25 93 GLY A C 1
ATOM 762 O O . GLY A 1 93 ? 5.175 11.359 -9.538 1.00 91.25 93 GLY A O 1
ATOM 763 N N . CYS A 1 94 ? 3.503 9.858 -9.549 1.00 92.69 94 CYS A N 1
ATOM 764 C CA . CYS A 1 94 ? 2.432 10.853 -9.599 1.00 92.69 94 CYS A CA 1
ATOM 765 C C . CYS A 1 94 ? 2.255 11.522 -8.229 1.00 92.69 94 CYS A C 1
ATOM 767 O O . CYS A 1 94 ? 1.865 10.885 -7.254 1.00 92.69 94 CYS A O 1
ATOM 769 N N . SER A 1 95 ? 2.518 12.829 -8.149 1.00 86.12 95 SER A N 1
ATOM 770 C CA . SER A 1 95 ? 2.485 13.588 -6.889 1.00 86.12 95 SER A CA 1
ATOM 771 C C . SER A 1 95 ? 1.082 13.855 -6.339 1.00 86.12 95 SER A C 1
ATOM 773 O O . SER A 1 95 ? 0.953 14.367 -5.236 1.00 86.12 95 SER A O 1
ATOM 775 N N . ASN A 1 96 ? 0.043 13.585 -7.125 1.00 87.06 96 ASN A N 1
ATOM 776 C CA . ASN A 1 96 ? -1.363 13.806 -6.788 1.00 87.06 96 ASN A CA 1
ATOM 777 C C . ASN A 1 96 ? -2.093 12.507 -6.407 1.00 87.06 96 ASN A C 1
ATOM 779 O O . ASN A 1 96 ? -3.319 12.464 -6.460 1.00 87.06 96 ASN A O 1
ATOM 783 N N . VAL A 1 97 ? -1.351 11.440 -6.106 1.00 90.38 97 VAL A N 1
ATOM 784 C CA . VAL A 1 97 ? -1.906 10.148 -5.698 1.00 90.38 97 VAL A CA 1
ATOM 785 C C . VAL A 1 97 ? -1.647 9.946 -4.211 1.00 90.38 97 VAL A C 1
ATOM 787 O O . VAL A 1 97 ? -0.498 9.896 -3.771 1.00 90.38 97 VAL A O 1
ATOM 790 N N . GLU A 1 98 ? -2.723 9.792 -3.448 1.00 91.06 98 GLU A N 1
ATOM 791 C CA . GLU A 1 98 ? -2.689 9.470 -2.021 1.00 91.06 98 GLU A CA 1
ATOM 792 C C . GLU A 1 98 ? -2.697 7.951 -1.840 1.00 91.06 98 GLU A C 1
ATOM 794 O O . GLU A 1 98 ? -3.741 7.299 -1.811 1.00 91.06 98 GLU A O 1
ATOM 799 N N . PHE A 1 99 ? -1.507 7.352 -1.776 1.00 94.25 99 PHE A N 1
ATOM 800 C CA . PHE A 1 99 ? -1.373 5.896 -1.659 1.00 94.25 99 PHE A CA 1
ATOM 801 C C . PHE A 1 99 ? -1.879 5.348 -0.321 1.00 94.25 99 PHE A C 1
ATOM 803 O O . PHE A 1 99 ? -2.200 4.163 -0.237 1.00 94.25 99 PHE A O 1
ATOM 810 N N . ASP A 1 100 ? -1.927 6.176 0.721 1.00 94.50 100 ASP A N 1
ATOM 811 C CA . ASP A 1 100 ? -2.398 5.814 2.055 1.00 94.50 100 ASP A CA 1
ATOM 812 C C . ASP A 1 100 ? -3.924 5.880 2.220 1.00 94.50 100 ASP A C 1
ATOM 814 O O . ASP A 1 100 ? -4.456 5.257 3.143 1.00 94.50 100 ASP A O 1
ATOM 818 N N . TYR A 1 101 ? -4.639 6.523 1.289 1.00 92.00 101 TYR A N 1
ATOM 819 C CA . TYR A 1 101 ? -6.099 6.642 1.321 1.00 92.00 101 TYR A CA 1
ATOM 820 C C . TYR A 1 101 ? -6.847 5.306 1.504 1.00 92.00 101 TYR A C 1
ATOM 822 O O . TYR A 1 101 ? -7.760 5.255 2.326 1.00 92.00 101 TYR A O 1
ATOM 830 N N . PRO A 1 102 ? -6.482 4.187 0.842 1.00 93.50 102 PRO A N 1
ATOM 831 C CA . PRO A 1 102 ? -7.153 2.905 1.073 1.00 93.50 102 PRO A CA 1
ATOM 832 C C . PRO A 1 102 ? -7.057 2.410 2.524 1.00 93.50 102 PRO A C 1
ATOM 834 O O . PRO A 1 102 ? -7.986 1.783 3.021 1.00 93.50 102 PRO A O 1
ATOM 837 N N . TYR A 1 103 ? -5.952 2.696 3.218 1.00 95.81 103 TYR A N 1
ATOM 838 C CA . TYR A 1 103 ? -5.753 2.301 4.618 1.00 95.81 103 TYR A CA 1
ATOM 839 C C . TYR A 1 103 ? -6.506 3.230 5.574 1.00 95.81 103 TYR A C 1
ATOM 841 O O . TYR A 1 103 ? -6.996 2.789 6.615 1.00 95.81 103 TYR A O 1
ATOM 849 N N . ILE A 1 104 ? -6.623 4.508 5.202 1.00 92.31 104 ILE A N 1
ATOM 850 C CA . ILE A 1 104 ? -7.496 5.487 5.853 1.00 92.31 104 ILE A CA 1
ATOM 851 C C . ILE A 1 104 ? -8.955 5.003 5.743 1.00 92.31 104 ILE A C 1
ATOM 853 O O . ILE A 1 104 ? -9.587 4.754 6.770 1.00 92.31 104 ILE A O 1
ATOM 857 N N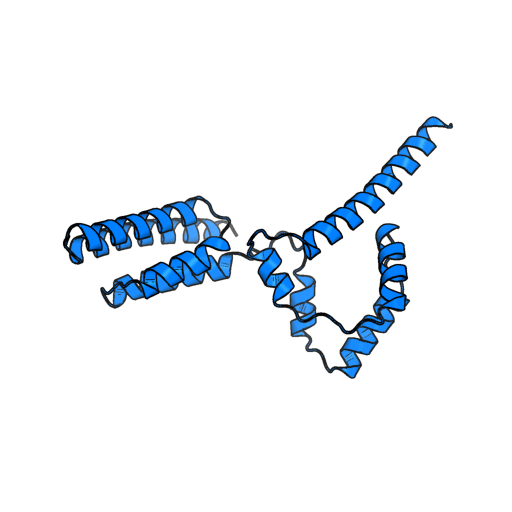 . ASP A 1 105 ? -9.470 4.755 4.534 1.00 91.50 105 ASP A N 1
ATOM 858 C CA . ASP A 1 105 ? -10.845 4.264 4.338 1.00 91.50 105 ASP A CA 1
ATOM 859 C C . ASP A 1 105 ? -11.098 2.940 5.076 1.00 91.50 105 ASP A C 1
ATOM 861 O O . ASP A 1 105 ? -12.110 2.810 5.760 1.00 91.50 105 ASP A O 1
ATOM 865 N N . GLU A 1 106 ? -10.165 1.984 5.055 1.00 95.06 106 GLU A N 1
ATOM 866 C CA . GLU A 1 106 ? -10.318 0.727 5.802 1.00 95.06 106 GLU A CA 1
ATOM 867 C C . GLU A 1 106 ? -10.484 0.980 7.311 1.00 95.06 106 GLU A C 1
ATOM 869 O O . GLU A 1 106 ? -11.418 0.471 7.937 1.00 95.06 106 GLU A O 1
ATOM 874 N N . CYS A 1 107 ? -9.639 1.829 7.904 1.00 94.38 107 CYS A N 1
ATOM 875 C CA . CYS A 1 107 ? -9.783 2.242 9.299 1.00 94.38 107 CYS A CA 1
ATOM 876 C C . CYS A 1 107 ? -11.140 2.916 9.563 1.00 94.38 107 CYS A C 1
ATOM 878 O O . CYS A 1 107 ? -11.793 2.623 10.569 1.00 94.38 107 CYS A O 1
ATOM 880 N N . TYR A 1 108 ? -11.609 3.773 8.654 1.00 90.81 108 TYR A N 1
ATOM 881 C CA . TYR A 1 108 ? -12.932 4.387 8.745 1.00 90.81 108 TYR A CA 1
ATOM 882 C C . TYR A 1 108 ? -14.061 3.349 8.726 1.00 90.81 108 TYR A C 1
ATOM 884 O O . TYR A 1 108 ? -14.970 3.402 9.563 1.00 90.81 108 TYR A O 1
ATOM 892 N N . GLN A 1 109 ? -14.002 2.372 7.815 1.00 92.56 109 GLN A N 1
ATOM 893 C CA . GLN A 1 109 ? -14.993 1.299 7.730 1.00 92.56 109 GLN A CA 1
ATOM 894 C C . GLN A 1 109 ? -14.991 0.422 8.984 1.00 92.56 109 GLN A C 1
ATOM 896 O O . GLN A 1 109 ? -16.068 0.058 9.469 1.00 92.56 109 GLN A O 1
ATOM 901 N N . ILE A 1 110 ? -13.815 0.136 9.550 1.00 95.19 110 ILE A N 1
ATOM 902 C CA . ILE A 1 110 ? -13.683 -0.587 10.819 1.00 95.19 110 ILE A CA 1
ATOM 903 C C . ILE A 1 110 ? -14.427 0.162 11.934 1.00 95.19 110 ILE A C 1
ATOM 905 O O . ILE A 1 110 ? -15.280 -0.426 12.603 1.00 95.19 110 ILE A O 1
ATOM 909 N N . LEU A 1 111 ? -14.181 1.466 12.103 1.00 93.06 111 LEU A N 1
ATOM 910 C CA . LEU A 1 111 ? -14.861 2.263 13.132 1.00 93.06 111 LEU A CA 1
ATOM 911 C C . LEU A 1 111 ? -16.374 2.359 12.900 1.00 93.06 111 LEU A C 1
ATOM 913 O O . LEU A 1 111 ? -17.165 2.218 13.835 1.00 93.06 111 LEU A O 1
ATOM 917 N N . ASN A 1 112 ? -16.795 2.547 11.650 1.00 91.81 112 ASN A N 1
ATOM 918 C CA . ASN A 1 112 ? -18.206 2.553 11.269 1.00 91.81 112 ASN A CA 1
ATOM 919 C C . ASN A 1 112 ? -18.890 1.224 11.633 1.00 91.81 112 ASN A C 1
ATOM 921 O O . ASN A 1 112 ? -20.022 1.213 12.124 1.00 91.81 112 ASN A O 1
ATOM 925 N N . ASN A 1 113 ? -18.202 0.098 11.421 1.00 94.81 113 ASN A N 1
ATOM 926 C CA . ASN A 1 113 ? -18.700 -1.215 11.803 1.00 94.81 113 ASN A CA 1
ATOM 927 C C . ASN A 1 113 ? -18.855 -1.328 13.324 1.00 94.81 113 ASN A C 1
ATOM 929 O O . ASN A 1 113 ? -19.941 -1.683 13.773 1.00 94.81 113 ASN A O 1
ATOM 933 N N . VAL A 1 114 ? -17.846 -0.920 14.106 1.00 95.06 114 VAL A N 1
ATOM 934 C CA . VAL A 1 114 ? -17.910 -0.888 15.582 1.00 95.06 114 VAL A CA 1
ATOM 935 C C . VAL A 1 114 ? -19.115 -0.084 16.077 1.00 95.06 114 VAL A C 1
ATOM 937 O O . VAL A 1 114 ? -19.850 -0.531 16.956 1.00 95.06 114 VAL A O 1
ATOM 940 N N . ILE A 1 115 ? -19.378 1.089 15.493 1.00 92.06 115 ILE A N 1
ATOM 941 C CA . ILE A 1 115 ? -20.523 1.933 15.873 1.00 92.06 115 ILE A CA 1
ATOM 942 C C . ILE A 1 115 ? -21.858 1.243 15.552 1.00 92.06 115 ILE A C 1
ATOM 944 O O . ILE A 1 115 ? -22.808 1.323 16.339 1.00 92.06 115 ILE A O 1
ATOM 948 N N . LYS A 1 116 ? -21.949 0.571 14.399 1.00 94.06 116 LYS A N 1
ATOM 949 C CA . LYS A 1 116 ? -23.165 -0.122 13.945 1.00 94.06 116 LYS A CA 1
ATOM 950 C C . LYS A 1 116 ? -23.460 -1.377 14.759 1.00 94.06 116 LYS A C 1
ATOM 952 O O . LYS A 1 116 ? -24.608 -1.584 15.153 1.00 94.06 116 LYS A O 1
ATOM 957 N N . THR A 1 117 ? -22.452 -2.214 14.985 1.00 95.69 117 THR A N 1
ATOM 958 C CA . THR A 1 117 ? -22.580 -3.480 15.719 1.00 95.69 117 THR A CA 1
ATOM 959 C C . THR A 1 117 ? -22.586 -3.270 17.225 1.00 95.69 117 THR A C 1
ATOM 961 O O . THR A 1 117 ? -23.129 -4.109 17.942 1.00 95.69 117 THR A O 1
ATOM 964 N N . LYS A 1 118 ? -22.049 -2.133 17.693 1.00 94.06 118 LYS A N 1
ATOM 965 C CA . LYS A 1 118 ? -21.778 -1.839 19.105 1.00 94.06 118 LYS A CA 1
ATOM 966 C C . LYS A 1 118 ? -20.868 -2.885 19.741 1.00 94.06 118 LYS A C 1
ATOM 968 O O . LYS A 1 118 ? -21.043 -3.235 20.906 1.00 94.06 118 LYS A O 1
ATOM 973 N N . ASP A 1 119 ? -19.928 -3.387 18.954 1.00 93.44 119 ASP A N 1
ATOM 974 C CA . ASP A 1 119 ? -19.018 -4.448 19.350 1.00 93.44 119 ASP A CA 1
ATOM 975 C C . ASP A 1 119 ? -17.598 -4.112 18.908 1.00 93.44 119 ASP A C 1
ATOM 977 O O . ASP A 1 119 ? -17.392 -3.516 17.850 1.00 93.44 119 ASP A O 1
ATOM 981 N N . ILE A 1 120 ? -16.634 -4.467 19.750 1.00 94.69 120 ILE A N 1
ATOM 982 C CA . ILE A 1 120 ? -15.211 -4.254 19.508 1.00 94.69 120 ILE A CA 1
ATOM 983 C C . ILE A 1 120 ? -14.410 -5.321 20.242 1.00 94.69 120 ILE A C 1
ATOM 985 O O . ILE A 1 120 ? -14.634 -5.602 21.422 1.00 94.69 120 ILE A O 1
ATOM 989 N N . ASP A 1 121 ? -13.442 -5.888 19.538 1.00 94.31 121 ASP A N 1
ATOM 990 C CA . ASP A 1 121 ? -12.608 -6.977 20.020 1.00 94.31 121 ASP A CA 1
ATOM 991 C C . ASP A 1 121 ? -11.125 -6.776 19.663 1.00 94.31 121 ASP A C 1
ATOM 993 O O . ASP A 1 121 ? -10.703 -5.744 19.136 1.00 94.31 121 ASP A O 1
ATOM 997 N N . ASP A 1 122 ? -10.296 -7.762 20.018 1.00 95.81 122 ASP A N 1
ATOM 998 C CA . ASP A 1 122 ? -8.854 -7.685 19.772 1.00 95.81 122 ASP A CA 1
ATOM 999 C C . ASP A 1 122 ? -8.522 -7.750 18.283 1.00 95.81 122 ASP A C 1
ATOM 1001 O O . ASP A 1 122 ? -7.534 -7.150 17.861 1.00 95.81 122 ASP A O 1
ATOM 1005 N N . ASP A 1 123 ? -9.343 -8.444 17.494 1.00 96.69 123 ASP A N 1
ATOM 1006 C CA . ASP A 1 123 ? -9.149 -8.559 16.052 1.00 96.69 123 ASP A CA 1
ATOM 1007 C C . ASP A 1 123 ? -9.413 -7.213 15.372 1.00 96.69 123 ASP A C 1
ATOM 1009 O O . ASP A 1 123 ? -8.623 -6.785 14.535 1.00 96.69 123 ASP A O 1
ATOM 1013 N N . THR A 1 124 ? -10.434 -6.484 15.824 1.00 96.25 124 THR A N 1
ATOM 1014 C CA . THR A 1 124 ? -10.718 -5.106 15.409 1.00 96.25 124 THR A CA 1
ATOM 1015 C C . THR A 1 124 ? -9.518 -4.192 15.649 1.00 96.25 124 THR A C 1
ATOM 1017 O O . THR A 1 124 ? -9.079 -3.476 14.749 1.00 96.25 124 THR A O 1
ATOM 1020 N N . ILE A 1 125 ? -8.947 -4.233 16.856 1.00 96.44 125 ILE A N 1
ATOM 1021 C CA . ILE A 1 125 ? -7.777 -3.416 17.200 1.00 96.44 125 ILE A CA 1
ATOM 1022 C C . ILE A 1 125 ? -6.551 -3.810 16.381 1.00 96.44 125 ILE A C 1
ATOM 1024 O O . ILE A 1 125 ? -5.804 -2.941 15.934 1.00 96.44 125 ILE A O 1
ATOM 1028 N N . LYS A 1 126 ? -6.352 -5.107 16.149 1.00 96.31 126 LYS A N 1
ATOM 1029 C CA . LYS A 1 126 ? -5.262 -5.593 15.309 1.00 96.31 126 LYS A CA 1
ATOM 1030 C C . LYS A 1 126 ? -5.406 -5.113 13.863 1.00 96.31 126 LYS A C 1
ATOM 1032 O O . LYS A 1 126 ? -4.415 -4.704 13.269 1.00 96.31 126 LYS A O 1
ATOM 1037 N N . SER A 1 127 ? -6.618 -5.116 13.312 1.00 96.31 127 SER A N 1
ATOM 1038 C CA . SER A 1 127 ? -6.880 -4.586 11.972 1.00 96.31 127 SER A CA 1
ATOM 1039 C C . SER A 1 127 ? -6.585 -3.089 11.874 1.00 96.31 127 SER A C 1
ATOM 1041 O O . SER A 1 127 ? -6.042 -2.652 10.864 1.00 96.31 127 SER A O 1
ATOM 1043 N N . ILE A 1 128 ? -6.868 -2.304 12.919 1.00 95.81 128 ILE A N 1
ATOM 1044 C CA . ILE A 1 128 ? -6.454 -0.892 12.972 1.00 95.81 128 ILE A CA 1
ATOM 1045 C C . ILE A 1 128 ? -4.919 -0.791 12.936 1.00 95.81 128 ILE A C 1
ATOM 1047 O O . ILE A 1 128 ? -4.374 -0.046 12.125 1.00 95.81 128 ILE A O 1
ATOM 1051 N N . ASP A 1 129 ? -4.209 -1.581 13.748 1.00 95.00 129 ASP A N 1
ATOM 1052 C CA . ASP A 1 129 ? -2.735 -1.593 13.788 1.00 95.00 129 ASP A CA 1
ATOM 1053 C C . ASP A 1 129 ? -2.085 -1.959 12.451 1.00 95.00 129 ASP A C 1
ATOM 1055 O O . ASP A 1 129 ? -1.109 -1.330 12.028 1.00 95.00 129 ASP A O 1
ATOM 1059 N N . ASP A 1 130 ? -2.627 -2.973 11.780 1.00 95.38 130 ASP A N 1
ATOM 1060 C CA . ASP A 1 130 ? -2.115 -3.438 10.495 1.00 95.38 130 ASP A CA 1
ATOM 1061 C C . ASP A 1 130 ? -2.261 -2.358 9.405 1.00 95.38 130 ASP A C 1
ATOM 1063 O O . ASP A 1 130 ? -1.403 -2.267 8.524 1.00 95.38 130 ASP A O 1
ATOM 1067 N N . ASN A 1 131 ? -3.286 -1.501 9.488 1.00 96.00 131 ASN A N 1
ATOM 1068 C CA . ASN A 1 131 ? -3.496 -0.385 8.561 1.00 96.00 131 ASN A CA 1
ATOM 1069 C C . ASN A 1 131 ? -2.679 0.862 8.928 1.00 96.00 131 ASN A C 1
ATOM 1071 O O . ASN A 1 131 ? -2.093 1.482 8.041 1.00 96.00 131 ASN A O 1
ATOM 1075 N N . LEU A 1 132 ? -2.569 1.202 10.219 1.00 94.62 132 LEU A N 1
ATOM 1076 C CA . LEU A 1 132 ? -1.876 2.412 10.685 1.00 94.62 132 LEU A CA 1
ATOM 1077 C C . LEU A 1 132 ? -0.435 2.518 10.197 1.00 94.62 132 LEU A C 1
ATOM 1079 O O . LEU A 1 132 ? 0.058 3.610 9.943 1.00 94.62 132 LEU A O 1
ATOM 1083 N N . CYS A 1 133 ? 0.241 1.384 10.023 1.00 93.31 133 CYS A N 1
ATOM 1084 C CA . CYS A 1 133 ? 1.622 1.368 9.555 1.00 93.31 133 CYS A CA 1
ATOM 1085 C C . CYS A 1 133 ? 1.821 1.814 8.093 1.00 93.31 133 CYS A C 1
ATOM 1087 O O . CYS A 1 133 ? 2.961 1.848 7.628 1.00 93.31 133 CYS A O 1
ATOM 1089 N N . TYR A 1 134 ? 0.739 2.138 7.384 1.00 96.31 134 TYR A N 1
ATOM 1090 C CA . TYR A 1 134 ? 0.746 2.650 6.017 1.00 96.31 134 TYR A CA 1
ATOM 1091 C C . TYR A 1 134 ? 0.162 4.065 5.894 1.00 96.31 134 TYR A C 1
ATOM 1093 O O . TYR A 1 134 ? 0.170 4.596 4.789 1.00 96.31 134 TYR A O 1
ATOM 1101 N N . ILE A 1 135 ? -0.316 4.673 6.984 1.00 94.81 135 ILE A N 1
ATOM 1102 C CA . ILE A 1 135 ? -0.940 6.004 6.980 1.00 94.81 135 ILE A CA 1
ATOM 1103 C C . ILE A 1 135 ? 0.111 7.068 7.308 1.00 94.81 135 ILE A C 1
ATOM 1105 O O . ILE A 1 135 ? 0.825 6.924 8.299 1.00 94.81 135 ILE A O 1
ATOM 1109 N N . ASN A 1 136 ? 0.206 8.125 6.492 1.00 90.69 136 ASN A N 1
ATOM 1110 C CA . ASN A 1 136 ? 1.136 9.235 6.743 1.00 90.69 136 ASN A CA 1
ATOM 1111 C C . ASN A 1 136 ? 0.482 10.425 7.460 1.00 90.69 136 ASN A C 1
ATOM 1113 O O . ASN A 1 136 ? 1.194 11.305 7.936 1.00 90.69 136 ASN A O 1
ATOM 1117 N N . ASP A 1 137 ? -0.848 10.479 7.507 1.00 90.12 137 ASP A N 1
ATOM 1118 C CA . ASP A 1 137 ? -1.588 11.539 8.187 1.00 90.12 137 ASP A CA 1
ATOM 1119 C C . ASP A 1 137 ? -1.485 11.386 9.716 1.00 90.12 137 ASP A C 1
ATOM 1121 O O . ASP A 1 137 ? -2.090 10.492 10.320 1.00 90.12 137 ASP A O 1
ATOM 1125 N N . ASP A 1 138 ? -0.695 12.266 10.335 1.00 91.44 138 ASP A N 1
ATOM 1126 C CA . ASP A 1 138 ? -0.433 12.268 11.776 1.00 91.44 138 ASP A CA 1
ATOM 1127 C C . ASP A 1 138 ? -1.710 12.481 12.612 1.00 91.44 138 ASP A C 1
ATOM 1129 O O . ASP A 1 138 ? -1.829 11.900 13.694 1.00 91.44 138 ASP A O 1
ATOM 1133 N N . GLU A 1 139 ? -2.676 13.276 12.132 1.00 90.81 139 GLU A N 1
ATOM 1134 C CA . GLU A 1 139 ? -3.926 13.543 12.858 1.00 90.81 139 GLU A CA 1
ATOM 1135 C C . GLU A 1 139 ? -4.784 12.277 12.916 1.00 90.81 139 GLU A C 1
ATOM 1137 O O . GLU A 1 139 ? -5.282 11.879 13.975 1.00 90.81 139 GLU A O 1
ATOM 1142 N N . ILE A 1 140 ? -4.887 11.582 11.784 1.00 90.44 140 ILE A N 1
ATOM 1143 C CA . ILE A 1 140 ? -5.591 10.306 11.678 1.00 90.44 140 ILE A CA 1
ATOM 1144 C C . ILE A 1 140 ? -4.918 9.229 12.536 1.00 90.44 140 ILE A C 1
ATOM 1146 O O . ILE A 1 140 ? -5.603 8.489 13.256 1.00 90.44 140 ILE A O 1
ATOM 1150 N N . VAL A 1 141 ? -3.586 9.149 12.502 1.00 93.88 141 VAL A N 1
ATOM 1151 C CA . VAL A 1 141 ? -2.825 8.213 13.338 1.00 93.88 141 VAL A CA 1
ATOM 1152 C C . VAL A 1 141 ? -3.065 8.496 14.823 1.00 93.88 141 VAL A C 1
ATOM 1154 O O . VAL A 1 141 ? -3.329 7.564 15.587 1.00 93.88 141 VAL A O 1
ATOM 1157 N N . GLU A 1 142 ? -3.055 9.765 15.241 1.00 93.75 142 GLU A N 1
ATOM 1158 C CA . GLU A 1 142 ? -3.312 10.155 16.630 1.00 93.75 142 GLU A CA 1
ATOM 1159 C C . GLU A 1 142 ? -4.716 9.736 17.096 1.00 93.75 142 GLU A C 1
ATOM 1161 O O . GLU A 1 142 ? -4.874 9.198 18.199 1.00 93.75 142 GLU A O 1
ATOM 1166 N N . ILE A 1 143 ? -5.741 9.938 16.262 1.00 92.25 143 ILE A N 1
ATOM 1167 C CA . ILE A 1 143 ? -7.117 9.518 16.560 1.00 92.25 143 ILE A CA 1
ATOM 1168 C C . ILE A 1 143 ? -7.186 8.003 16.797 1.00 92.25 143 ILE A C 1
ATOM 1170 O O . ILE A 1 143 ? -7.774 7.541 17.782 1.00 92.25 143 ILE A O 1
ATOM 1174 N N . MET A 1 144 ? -6.559 7.215 15.925 1.00 93.88 144 MET A N 1
ATOM 1175 C CA . MET A 1 144 ? -6.583 5.755 16.022 1.00 93.88 144 MET A CA 1
ATOM 1176 C C . MET A 1 144 ? -5.795 5.238 17.230 1.00 93.88 144 MET A C 1
ATOM 1178 O O . MET A 1 144 ? -6.243 4.305 17.903 1.00 93.88 144 MET A O 1
ATOM 1182 N N . GLU A 1 145 ? -4.672 5.868 17.579 1.00 95.12 145 GLU A N 1
ATOM 1183 C CA . GLU A 1 145 ? -3.939 5.541 18.806 1.00 95.12 145 GLU A CA 1
ATOM 1184 C C . GLU A 1 145 ? -4.782 5.800 20.062 1.00 95.12 145 GLU A C 1
ATOM 1186 O O . GLU A 1 145 ? -4.864 4.932 20.938 1.00 95.12 145 GLU A O 1
ATOM 1191 N N . LYS A 1 146 ? -5.513 6.921 20.125 1.00 93.94 146 LYS A N 1
ATOM 1192 C CA . LYS A 1 146 ? -6.436 7.203 21.241 1.00 93.94 146 LYS A CA 1
ATOM 1193 C C . LYS A 1 146 ? -7.536 6.144 21.372 1.00 93.94 146 LYS A C 1
ATOM 1195 O O . LYS A 1 146 ? -7.893 5.753 22.489 1.00 93.94 146 LYS A O 1
ATOM 1200 N N . ILE A 1 147 ? -8.066 5.644 20.253 1.00 93.06 1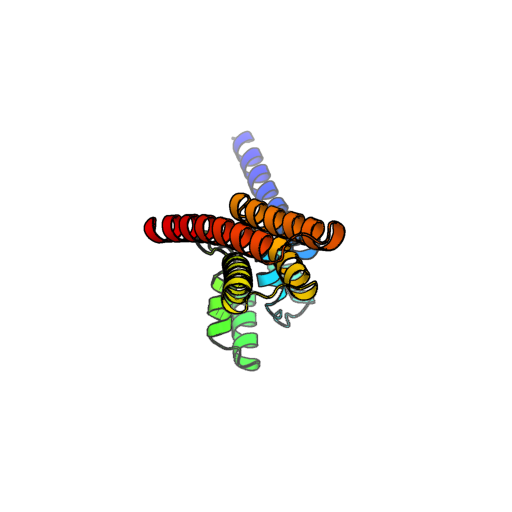47 ILE A N 1
ATOM 1201 C CA . ILE A 1 147 ? -9.057 4.553 20.242 1.00 93.06 147 ILE A CA 1
ATOM 1202 C C . ILE A 1 147 ? -8.454 3.272 20.825 1.00 93.06 147 ILE A C 1
ATOM 1204 O O . ILE A 1 147 ? -9.043 2.655 21.720 1.00 93.06 147 ILE A O 1
ATOM 1208 N N . LYS A 1 148 ? -7.252 2.896 20.378 1.00 94.69 148 LYS A N 1
ATOM 1209 C CA . LYS A 1 148 ? -6.534 1.715 20.875 1.00 94.69 148 LYS A CA 1
ATOM 1210 C C . LYS A 1 148 ? -6.248 1.804 22.371 1.00 94.69 148 LYS A C 1
ATOM 1212 O O . LYS A 1 148 ? -6.413 0.820 23.095 1.00 94.69 148 LYS A O 1
ATOM 1217 N N . GLU A 1 149 ? -5.813 2.964 22.852 1.00 93.81 149 GLU A N 1
ATOM 1218 C CA . GLU A 1 149 ? -5.580 3.210 24.277 1.00 93.81 149 GLU A CA 1
ATOM 1219 C C . GLU A 1 149 ? -6.868 3.080 25.092 1.00 93.81 149 GLU A C 1
ATOM 1221 O O . GLU A 1 149 ? -6.888 2.394 26.117 1.00 93.81 149 GLU A O 1
ATOM 1226 N N . SER A 1 150 ? -7.964 3.654 24.594 1.00 92.44 150 SER A N 1
ATOM 1227 C CA . SER A 1 150 ? -9.278 3.583 25.239 1.00 92.44 150 SER A CA 1
ATOM 1228 C C . SER A 1 150 ? -9.784 2.144 25.351 1.00 92.44 150 SER A C 1
ATOM 1230 O O . SER A 1 150 ? -10.265 1.730 26.408 1.00 92.44 150 SER A O 1
ATOM 1232 N N . TYR A 1 151 ? -9.604 1.338 24.303 1.00 94.38 151 TYR A N 1
ATOM 1233 C CA . TYR A 1 151 ? -9.948 -0.082 24.337 1.00 94.38 151 TYR A CA 1
ATOM 1234 C C . TYR A 1 151 ? -9.074 -0.882 25.322 1.00 94.38 151 TYR A C 1
ATOM 1236 O O . TYR A 1 151 ? -9.582 -1.719 26.077 1.00 94.38 151 TYR A O 1
ATOM 1244 N N . LYS A 1 152 ? -7.763 -0.603 25.384 1.00 92.75 152 LYS A N 1
ATOM 1245 C CA . LYS A 1 152 ? -6.862 -1.224 26.376 1.00 92.75 152 LYS A CA 1
ATOM 1246 C C . LYS A 1 152 ? -7.310 -0.925 27.809 1.00 92.75 152 LYS A C 1
ATOM 1248 O O . LYS A 1 152 ? -7.262 -1.819 28.656 1.00 92.75 152 LYS A O 1
ATOM 1253 N N . LEU A 1 153 ? -7.746 0.307 28.082 1.00 90.81 153 LEU A N 1
ATOM 1254 C CA . LEU A 1 153 ? -8.285 0.700 29.388 1.00 90.81 153 LEU A CA 1
ATOM 1255 C C . LEU A 1 153 ? -9.586 -0.042 29.704 1.00 90.81 153 LEU A C 1
ATOM 1257 O O . LEU A 1 153 ? -9.672 -0.655 30.766 1.00 90.81 153 LEU A O 1
ATOM 1261 N N . TYR A 1 154 ? -10.532 -0.084 28.760 1.00 90.94 154 TYR A N 1
ATOM 1262 C CA . TYR A 1 154 ? -11.781 -0.844 28.886 1.00 90.94 154 TYR A CA 1
ATOM 1263 C C . TYR A 1 154 ? -11.534 -2.303 29.303 1.00 90.94 154 TYR A C 1
ATOM 1265 O O . TYR A 1 154 ? -12.109 -2.776 30.287 1.00 90.94 154 TYR A O 1
ATOM 1273 N N . LYS A 1 155 ? -10.605 -2.994 28.628 1.00 90.56 155 LYS A N 1
ATOM 1274 C CA . LYS A 1 155 ? -10.251 -4.382 28.961 1.00 90.56 155 LYS A CA 1
ATOM 1275 C C . LYS A 1 155 ? -9.598 -4.553 30.329 1.00 90.56 155 LYS A C 1
ATOM 1277 O O . LYS A 1 155 ? -9.768 -5.595 30.958 1.00 90.56 155 LYS A O 1
ATOM 1282 N N . LYS A 1 156 ? -8.809 -3.575 30.773 1.00 89.38 156 LYS A N 1
ATOM 1283 C CA . LYS A 1 156 ? -8.060 -3.657 32.033 1.00 89.38 156 LYS A CA 1
ATOM 1284 C C . LYS A 1 156 ? -8.921 -3.306 33.244 1.00 89.38 156 LYS A C 1
ATOM 1286 O O . LYS A 1 156 ? -8.775 -3.930 34.293 1.00 89.38 156 LYS A O 1
ATOM 1291 N N . GLU A 1 157 ? -9.766 -2.292 33.114 1.00 83.88 157 GLU A N 1
ATOM 1292 C CA . GLU A 1 157 ? -10.511 -1.695 34.225 1.00 83.88 157 GLU A CA 1
ATOM 1293 C C . GLU A 1 157 ? -11.950 -2.221 34.335 1.00 83.88 157 GLU A C 1
ATOM 1295 O O . GLU A 1 157 ? -12.640 -1.891 35.298 1.00 83.88 157 GLU A O 1
ATOM 1300 N N . ASN A 1 158 ? -12.387 -3.094 33.412 1.00 68.94 158 ASN A N 1
ATOM 1301 C CA . ASN A 1 158 ? -13.777 -3.562 33.320 1.00 68.94 158 ASN A CA 1
ATOM 1302 C C . ASN A 1 158 ? -14.766 -2.382 33.212 1.00 68.94 158 ASN A C 1
ATOM 1304 O O . ASN A 1 158 ? -15.855 -2.395 33.793 1.00 68.94 158 ASN A O 1
ATOM 1308 N N . SER A 1 159 ? -14.351 -1.341 32.489 1.00 76.50 159 SER A N 1
ATOM 1309 C CA . SER A 1 159 ? -15.124 -0.122 32.250 1.00 76.50 159 SER A CA 1
ATOM 1310 C C . SER A 1 159 ? -16.385 -0.414 31.429 1.00 76.50 159 SER A C 1
ATOM 1312 O O . SER A 1 159 ? -16.546 -1.499 30.864 1.00 76.50 159 SER A O 1
ATOM 1314 N N . SER A 1 160 ? -17.301 0.551 31.334 1.00 86.88 160 SER A N 1
ATOM 1315 C CA . SER A 1 160 ? -18.523 0.364 30.551 1.00 86.88 160 SER A CA 1
ATOM 1316 C C . SER A 1 160 ? -18.226 0.341 29.047 1.00 86.88 160 SER A C 1
ATOM 1318 O O . SER A 1 160 ? -17.611 1.267 28.517 1.00 86.88 160 SER A O 1
ATOM 1320 N N . LEU A 1 161 ? -18.720 -0.680 28.336 1.00 86.88 161 LEU A N 1
ATOM 1321 C CA . LEU A 1 161 ? -18.658 -0.731 26.869 1.00 86.88 161 LEU A CA 1
ATOM 1322 C C . LEU A 1 161 ? -19.373 0.479 26.243 1.00 86.88 161 LEU A C 1
ATOM 1324 O O . LEU A 1 161 ? -18.896 1.034 25.260 1.00 86.88 161 LEU A O 1
ATOM 1328 N N . ASP A 1 162 ? -20.470 0.942 26.848 1.00 88.31 162 ASP A N 1
ATOM 1329 C CA . ASP A 1 162 ? -21.200 2.120 26.366 1.00 88.31 162 ASP A CA 1
ATOM 1330 C C . ASP A 1 162 ? -20.352 3.402 26.447 1.00 88.31 162 ASP A C 1
ATOM 1332 O O . ASP A 1 162 ? -20.453 4.271 25.581 1.00 88.31 162 ASP A O 1
ATOM 1336 N N . GLU A 1 163 ? -19.497 3.534 27.468 1.00 88.19 163 GLU A N 1
ATOM 1337 C CA . GLU A 1 163 ? -18.580 4.677 27.596 1.00 88.19 163 GLU A CA 1
ATOM 1338 C C . GLU A 1 163 ? -17.509 4.644 26.502 1.00 88.19 163 GLU A C 1
ATOM 1340 O O . GLU A 1 163 ? -17.264 5.668 25.861 1.00 88.19 163 GLU A O 1
ATOM 1345 N N . LEU A 1 164 ? -16.938 3.464 26.231 1.00 89.38 164 LEU A N 1
ATOM 1346 C CA . LEU A 1 164 ? -15.983 3.267 25.141 1.00 89.38 164 LEU A CA 1
ATOM 1347 C C . LEU A 1 164 ? -16.610 3.599 23.780 1.00 89.38 164 LEU A C 1
ATOM 1349 O O . LEU A 1 164 ? -16.027 4.350 23.003 1.00 89.38 164 LEU A O 1
ATOM 1353 N N . LEU A 1 165 ? -17.808 3.083 23.498 1.00 91.88 165 LEU A N 1
ATOM 1354 C CA . LEU A 1 165 ? -18.489 3.309 22.221 1.00 91.88 165 LEU A CA 1
ATOM 1355 C C . LEU A 1 165 ? -18.827 4.789 21.994 1.00 91.88 165 LEU A C 1
ATOM 1357 O O . LEU A 1 165 ? -18.705 5.277 20.872 1.00 91.88 165 LEU A O 1
ATOM 1361 N N . ASN A 1 166 ? -19.210 5.526 23.041 1.00 90.94 166 ASN A N 1
ATOM 1362 C CA . ASN A 1 166 ? -19.432 6.972 22.936 1.00 90.94 166 ASN A CA 1
ATOM 1363 C C . ASN A 1 166 ? -18.141 7.731 22.608 1.00 90.94 166 ASN A C 1
ATOM 1365 O O . ASN A 1 166 ? -18.161 8.682 21.831 1.00 90.94 166 ASN A O 1
ATOM 1369 N N . LEU A 1 167 ? -17.019 7.304 23.184 1.00 89.50 167 LEU A N 1
ATOM 1370 C CA . LEU A 1 167 ? -15.718 7.915 22.949 1.00 89.50 167 LEU A CA 1
ATOM 1371 C C . LEU A 1 167 ? -15.208 7.618 21.528 1.00 89.50 167 LEU A C 1
ATOM 1373 O O . LEU A 1 167 ? -14.809 8.545 20.828 1.00 89.50 167 LEU A O 1
ATOM 1377 N N . ILE A 1 168 ? -15.336 6.370 21.061 1.00 89.69 168 ILE A N 1
ATOM 1378 C CA . ILE A 1 168 ? -15.056 5.985 19.666 1.00 89.69 168 ILE A CA 1
ATOM 1379 C C . ILE A 1 168 ? -15.920 6.794 18.698 1.00 89.69 168 ILE A C 1
ATOM 1381 O O . ILE A 1 168 ? -15.424 7.263 17.679 1.00 89.69 168 ILE A O 1
ATOM 1385 N N . LYS A 1 169 ? -17.200 7.004 19.019 1.00 91.50 169 LYS A N 1
ATOM 1386 C CA . LYS A 1 169 ? -18.090 7.811 18.183 1.00 91.50 169 LYS A CA 1
ATOM 1387 C C . LYS A 1 169 ? -17.622 9.266 18.063 1.00 91.50 169 LYS A C 1
ATOM 1389 O O . LYS A 1 169 ? -17.641 9.802 16.964 1.00 91.50 169 LYS A O 1
ATOM 1394 N N . ASN A 1 170 ? -17.164 9.887 19.152 1.00 89.69 170 ASN A N 1
ATOM 1395 C CA . ASN A 1 170 ? -16.631 11.254 19.094 1.00 89.69 170 ASN A CA 1
ATOM 1396 C C . ASN A 1 170 ? -15.394 11.342 18.188 1.00 89.69 170 ASN A C 1
ATOM 1398 O O . ASN A 1 170 ? -15.279 12.270 17.394 1.00 89.69 170 ASN A O 1
ATOM 1402 N N . TYR A 1 171 ? -14.496 10.360 18.283 1.00 85.50 171 TYR A N 1
ATOM 1403 C CA . TYR A 1 171 ? -13.323 10.272 17.415 1.00 85.50 171 TYR A CA 1
ATOM 1404 C C . TYR A 1 171 ? -13.679 10.003 15.956 1.00 85.50 171 TYR A C 1
ATOM 1406 O O . TYR A 1 171 ? -13.063 10.568 15.062 1.00 85.50 171 TYR A O 1
ATOM 1414 N N . TYR A 1 172 ? -14.700 9.189 15.703 1.00 84.50 172 TYR A N 1
ATOM 1415 C CA . TYR A 1 172 ? -15.230 8.980 14.360 1.00 84.50 172 TYR A CA 1
ATOM 1416 C C . TYR A 1 172 ? -15.796 10.272 13.755 1.00 84.50 172 TYR A C 1
ATOM 1418 O O . TYR A 1 172 ? -15.580 10.540 12.576 1.00 84.50 172 TYR A O 1
ATOM 1426 N N . ASP A 1 173 ? -16.494 11.087 14.549 1.00 86.25 173 ASP A N 1
ATOM 1427 C CA . ASP A 1 173 ? -17.023 12.374 14.090 1.00 86.25 173 ASP A CA 1
ATOM 1428 C C . ASP A 1 173 ? -15.884 13.371 13.774 1.00 86.25 173 ASP A C 1
ATOM 1430 O O . ASP A 1 173 ? -15.957 14.090 12.776 1.00 86.25 173 ASP A O 1
ATOM 1434 N N . GLU A 1 174 ? -14.812 13.387 14.577 1.00 83.38 174 GLU A N 1
ATOM 1435 C CA . GLU A 1 174 ? -13.586 14.168 14.321 1.00 83.38 174 GLU A CA 1
ATOM 1436 C C . GLU A 1 174 ? -12.896 13.721 13.025 1.00 83.38 174 GLU A C 1
ATOM 1438 O O . GLU A 1 174 ? -12.634 14.533 12.140 1.00 83.38 174 GLU A O 1
ATOM 1443 N N . TYR A 1 175 ? -12.710 12.412 12.872 1.00 79.81 175 TYR A N 1
ATOM 1444 C CA . TYR A 1 175 ? -12.148 11.779 11.686 1.00 79.81 175 TYR A CA 1
ATOM 1445 C C . TYR A 1 175 ? -12.949 12.103 10.415 1.00 79.81 175 TYR A C 1
ATOM 1447 O O . TYR A 1 175 ? -12.391 12.462 9.379 1.00 79.81 175 TYR A O 1
ATOM 1455 N N . HIS A 1 176 ? -14.281 12.001 10.481 1.00 82.25 176 HIS A N 1
ATOM 1456 C CA . HIS A 1 176 ? -15.156 12.291 9.347 1.00 82.25 176 HIS A CA 1
ATOM 1457 C C . HIS A 1 176 ? -15.069 13.756 8.910 1.00 82.25 176 HIS A C 1
ATOM 1459 O O . HIS A 1 176 ? -15.170 14.050 7.717 1.00 82.25 176 HIS A O 1
ATOM 1465 N N . LYS A 1 177 ? -14.867 14.668 9.866 1.00 83.88 177 LYS A N 1
ATOM 1466 C CA . LYS A 1 177 ? -14.670 16.084 9.576 1.00 83.88 177 LYS A CA 1
ATOM 1467 C C . LYS A 1 177 ? -13.367 16.321 8.809 1.00 83.88 177 LYS A C 1
ATOM 1469 O O . LYS A 1 177 ? -13.423 16.982 7.782 1.00 83.88 177 LYS A O 1
ATOM 1474 N N . ILE A 1 178 ? -12.254 15.730 9.253 1.00 79.25 178 ILE A N 1
ATOM 1475 C CA . ILE A 1 178 ? -10.948 15.839 8.574 1.00 79.25 178 ILE A CA 1
ATOM 1476 C C . ILE A 1 178 ? -11.066 15.380 7.118 1.00 79.25 178 ILE A C 1
ATOM 1478 O O . ILE A 1 178 ? -10.712 16.114 6.202 1.00 79.25 178 ILE A O 1
ATOM 1482 N N . ILE A 1 179 ? -11.655 14.203 6.892 1.00 74.62 179 ILE A N 1
ATOM 1483 C CA . ILE A 1 179 ? -11.854 13.680 5.536 1.00 74.62 179 ILE A CA 1
ATOM 1484 C C . ILE A 1 179 ? -12.738 14.599 4.687 1.00 74.62 179 ILE A C 1
ATOM 1486 O O . ILE A 1 179 ? -12.447 14.822 3.516 1.00 74.62 179 ILE A O 1
ATOM 1490 N N . SER A 1 180 ? -13.827 15.120 5.254 1.00 78.06 180 SER A N 1
ATOM 1491 C CA . SER A 1 180 ? -14.728 16.009 4.512 1.00 78.06 180 SER A CA 1
ATOM 1492 C C . SER A 1 180 ? -14.026 17.309 4.112 1.00 78.06 180 SER A C 1
ATOM 1494 O O . SER A 1 180 ? -14.176 17.743 2.976 1.00 78.06 180 SER A O 1
ATOM 1496 N N . ASP A 1 181 ? -13.213 17.874 5.010 1.00 75.31 181 ASP A N 1
ATOM 1497 C CA . ASP A 1 181 ? -12.426 19.079 4.743 1.00 75.31 181 ASP A CA 1
ATOM 1498 C C . ASP A 1 181 ? -11.391 18.826 3.617 1.00 75.31 181 ASP A C 1
ATOM 1500 O O . ASP A 1 181 ? -11.238 19.669 2.737 1.00 75.31 181 ASP A O 1
ATOM 1504 N N . ILE A 1 182 ? -10.760 17.641 3.565 1.00 68.81 182 ILE A N 1
ATOM 1505 C CA . ILE A 1 182 ? -9.836 17.245 2.479 1.00 68.81 182 ILE A CA 1
ATOM 1506 C C . ILE A 1 182 ? -10.552 17.177 1.118 1.00 68.81 182 ILE A C 1
ATOM 1508 O O . ILE A 1 182 ? -10.028 17.655 0.113 1.00 68.81 182 ILE A O 1
ATOM 1512 N N . PHE A 1 183 ? -11.757 16.600 1.064 1.00 60.88 183 PHE A N 1
ATOM 1513 C CA . PHE A 1 183 ? -12.503 16.449 -0.192 1.00 60.88 183 PHE A CA 1
ATOM 1514 C C . PHE A 1 183 ? -13.185 17.733 -0.678 1.00 60.88 183 PHE A C 1
ATOM 1516 O O . PHE A 1 183 ? -13.447 17.848 -1.875 1.00 60.88 183 PHE A O 1
ATOM 1523 N N . ASP A 1 184 ? -13.458 18.690 0.210 1.00 60.00 184 ASP A N 1
ATOM 1524 C CA . ASP A 1 184 ? -14.009 19.999 -0.158 1.00 60.00 184 ASP A CA 1
ATOM 1525 C C . ASP A 1 184 ? -12.936 20.958 -0.734 1.00 60.00 184 ASP A C 1
ATOM 1527 O O . ASP A 1 184 ? -13.285 21.977 -1.340 1.00 60.00 184 ASP A O 1
ATOM 1531 N N . GLU A 1 185 ? -11.641 20.646 -0.584 1.00 53.41 185 GLU A N 1
ATOM 1532 C CA . GLU A 1 185 ? -10.514 21.434 -1.118 1.00 53.41 185 GLU A CA 1
ATOM 1533 C C . GL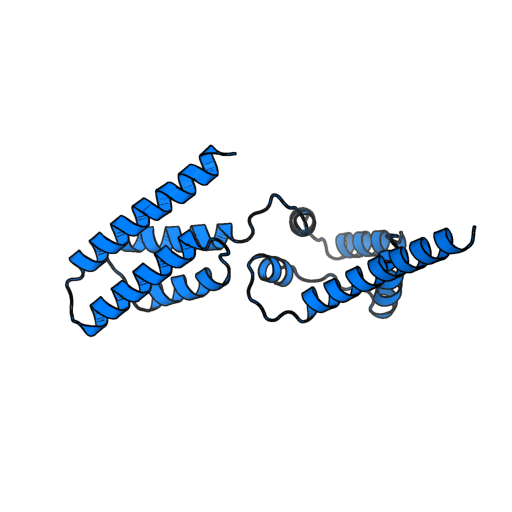U A 1 185 ? -10.056 21.033 -2.543 1.00 53.41 185 GLU A C 1
ATOM 1535 O O . GLU A 1 185 ? -9.197 21.714 -3.117 1.00 53.41 185 GLU A O 1
ATOM 1540 N N . ILE A 1 186 ? -10.645 19.985 -3.142 1.00 45.47 186 ILE A N 1
ATOM 1541 C CA . ILE A 1 186 ? -10.335 19.462 -4.496 1.00 45.47 186 ILE A CA 1
ATOM 1542 C C . ILE A 1 186 ? -11.373 19.926 -5.529 1.00 45.47 186 ILE A C 1
ATOM 1544 O O . ILE A 1 186 ? -10.955 20.371 -6.628 1.00 45.47 186 ILE A O 1
#

Organism: NCBI:txid69824

pLDDT: mean 88.84, std 11.39, range [43.56, 97.25]

Foldseek 3Di:
DPVVVVVVVVVLVVLLVVLVVVVVCLVPPPADALLSVLVVPQDDQPDDPVCVVVQSVQVSNVHRDVVVVVVVVVSCVVVVPDPVSVVSVVCNPPPPDDSLVVLLVQLLVLLVVCLVVLDDDPVSLVSNVVSLSHDPDPLSNVLSVVLSVLVVCCVPVVDDSVVSSVSSVVSSVVSVVVVVVVVVVD

Radius of gyration: 23.69 Å; chains: 1; bounding box: 61×41×62 Å

Secondary structure (DSSP, 8-state):
-HHHHHHHHHHHHHHHHHHHHHHHHHHH-----HHHHHHHHSPPP---HHHHHHHHHHHHTT---HHHHHHHHHHHHHHT--HHHHHHHHTTT-TT--TTHHHHHHHHHHHHHHHHHT---HHHHHHHHHHHTT---HHHHHHHHHHHHHHHHHHHHT--HHHHHHHHHHHHHHHHHHHHHHHHT-